Protein AF-A0A3P6SHZ3-F1 (afdb_monomer_lite)

InterPro domains:
  IPR004113 FAD-binding oxidoreductase/transferase, type 4, C-terminal [PF02913] (10-138)
  IPR004113 FAD-binding oxidoreductase/transferase, type 4, C-terminal [PF02913] (250-269)
  IPR016164 FAD-linked oxidase-like, C-terminal [SSF55103] (9-138)
  IPR016164 FAD-linked oxidase-like, C-terminal [SSF55103] (227-271)
  IPR016171 Vanillyl-alcohol oxidase, C-terminal subdomain 2 [G3DSA:1.10.45.10] (234-270)
  IPR051264 FAD-binding Oxidoreductase/Transferase Type 4 [PTHR43716] (2-139)

Foldseek 3Di:
DVLCCVLQPPQWPFKKKWKQLLLVLCCPQVVQDDPDDAPPDLPLPDPDIDIDIDTGGHDPDPVVNVVSVVVSVVVCVVVVVDPDDDDDPDPVSVVSVVCSVVCSVVSLVRLFKWKKKKDQWALVCVVVVVVVVSVLLVCLVDDPDPPDDDDDDPDQSFHFNGFIWMDTNVGRITIGITRTDRDDPPDDDDDDDDDDPSVVVVVVVVCVVLVPDPTQQDIAMWIDHNNDTPRPRPDPLPPPPPRDDPVVVVVVVVVCCVVCVPCPPPHPHRDPPDDD

Sequence (276 aa):
MRLAKYELAETLSAFEYLNHDALRVVQRELKLDLPITLPNDDSLCSKRKAHAVLVEASSINEGYAAKLMNAFTAKAKNTDLCHTGVISANLRQTEKLWELRKNVIDACKQTGPFYKFDLQVPAKQLPELVRLLESICSGERASRNPSIRRLPDSDNMTRLRDLVIFGQLSSVRKAIRFTHCGLKASSMDSRQRIIPTCVVRIESILAKWLAMGRCGKFLGFCRNSEGTETRGIHRLDIDEYGLQSNAARELQLALKKAWDPKGIMNPYKTWPFISN

Organism: Dibothriocephalus latus (NCBI:txid60516)

pLDDT: mean 72.54, std 19.86, range [28.83, 95.69]

Radius of gyration: 21.53 Å; chains: 1; bounding box: 53×56×61 Å

Structure (mmCIF, N/CA/C/O backbone):
data_AF-A0A3P6SHZ3-F1
#
_entry.id   AF-A0A3P6SHZ3-F1
#
loop_
_atom_site.group_PDB
_atom_site.id
_atom_site.type_symbol
_atom_site.label_atom_id
_atom_site.label_alt_id
_atom_site.label_comp_id
_atom_site.label_asym_id
_atom_site.label_entity_id
_atom_site.label_seq_id
_atom_site.pdbx_PDB_ins_code
_atom_site.Cartn_x
_atom_site.Cartn_y
_atom_site.Cartn_z
_atom_site.occupancy
_atom_site.B_iso_or_equiv
_atom_site.auth_seq_id
_atom_site.auth_comp_id
_atom_site.auth_asym_id
_atom_site.auth_atom_id
_atom_site.pdbx_PDB_model_num
ATOM 1 N N . MET A 1 1 ? -11.807 -4.092 2.423 1.00 86.94 1 MET A N 1
ATOM 2 C CA . MET A 1 1 ? -12.299 -2.836 1.805 1.00 86.94 1 MET A CA 1
ATOM 3 C C . MET A 1 1 ? -13.821 -2.702 1.811 1.00 86.94 1 MET A C 1
ATOM 5 O O . MET A 1 1 ? -14.280 -1.709 2.345 1.00 86.94 1 MET A O 1
ATOM 9 N N . ARG A 1 2 ? -14.615 -3.636 1.250 1.00 90.38 2 ARG A N 1
ATOM 10 C CA . ARG A 1 2 ? -16.095 -3.517 1.270 1.00 90.38 2 ARG A CA 1
ATOM 11 C C . ARG A 1 2 ? -16.648 -3.349 2.688 1.00 90.38 2 ARG A C 1
ATOM 13 O O . ARG A 1 2 ? -17.387 -2.409 2.925 1.00 90.38 2 ARG A O 1
ATOM 20 N N . LEU A 1 3 ? -16.186 -4.191 3.616 1.00 93.69 3 LEU A N 1
ATOM 21 C CA . LEU A 1 3 ? -16.539 -4.087 5.031 1.00 93.69 3 LEU A CA 1
ATOM 22 C C . LEU A 1 3 ? -16.162 -2.719 5.623 1.00 93.69 3 LEU A C 1
ATOM 24 O O . LEU A 1 3 ? -16.998 -2.083 6.235 1.00 93.69 3 LEU A O 1
ATOM 28 N N . ALA A 1 4 ? -14.950 -2.215 5.368 1.00 93.19 4 ALA A N 1
ATOM 29 C CA . ALA A 1 4 ? -14.535 -0.895 5.857 1.00 93.19 4 ALA A CA 1
ATOM 30 C C . ALA A 1 4 ? -15.412 0.241 5.310 1.00 93.19 4 ALA A C 1
ATOM 32 O O . ALA A 1 4 ? -15.789 1.124 6.062 1.00 93.19 4 ALA A O 1
ATOM 33 N N . LYS A 1 5 ? -15.786 0.200 4.023 1.00 91.62 5 LYS A N 1
ATOM 34 C CA . LYS A 1 5 ? -16.706 1.192 3.442 1.00 91.62 5 LYS A CA 1
ATOM 35 C C . LYS A 1 5 ? -18.099 1.145 4.069 1.00 91.62 5 LYS A C 1
ATOM 37 O O . LYS A 1 5 ? -18.747 2.174 4.147 1.00 91.62 5 LYS A O 1
ATOM 42 N N . TYR A 1 6 ? -18.555 -0.039 4.467 1.00 93.50 6 TYR A N 1
ATOM 43 C CA . TYR A 1 6 ? -19.863 -0.219 5.086 1.00 93.50 6 TYR A CA 1
ATOM 44 C C . TYR A 1 6 ? -19.862 0.196 6.565 1.00 93.50 6 TYR A C 1
ATOM 46 O O . TYR A 1 6 ? -20.764 0.895 6.999 1.00 93.50 6 TYR A O 1
ATOM 54 N N . GLU A 1 7 ? -18.838 -0.199 7.327 1.00 94.44 7 GLU A N 1
ATOM 55 C CA . GLU A 1 7 ? -18.766 0.044 8.776 1.00 94.44 7 GLU A CA 1
ATOM 56 C C . GLU A 1 7 ? -18.254 1.438 9.142 1.00 94.44 7 GLU A C 1
ATOM 58 O O . GLU A 1 7 ? -18.685 2.002 10.138 1.00 94.44 7 GLU A O 1
ATOM 63 N N . LEU A 1 8 ? -17.302 1.976 8.375 1.00 94.38 8 LEU A N 1
ATOM 64 C CA . LEU A 1 8 ? -16.682 3.273 8.664 1.00 94.38 8 LEU A CA 1
ATOM 65 C C . LEU A 1 8 ? -17.316 4.405 7.847 1.00 94.38 8 LEU A C 1
ATOM 67 O O . LEU A 1 8 ? -17.197 5.561 8.240 1.00 94.38 8 LEU A O 1
ATOM 71 N N . ALA A 1 9 ? -17.986 4.079 6.736 1.00 90.38 9 ALA A N 1
ATOM 72 C CA . ALA A 1 9 ? -18.730 5.015 5.894 1.00 90.38 9 ALA A CA 1
ATOM 73 C C . ALA A 1 9 ? -17.966 6.331 5.630 1.00 90.38 9 ALA A C 1
ATOM 75 O O . ALA A 1 9 ? -16.849 6.294 5.107 1.00 90.38 9 ALA A O 1
ATOM 76 N N . GLU A 1 10 ? -18.550 7.476 5.980 1.00 90.00 10 GLU A N 1
ATOM 77 C CA . GLU A 1 10 ? -17.983 8.815 5.802 1.00 90.00 10 GLU A CA 1
ATOM 78 C C . GLU A 1 10 ? -16.713 9.067 6.619 1.00 90.00 10 GLU A C 1
ATOM 80 O O . GLU A 1 10 ? -15.921 9.935 6.263 1.00 90.00 10 GLU A O 1
ATOM 85 N N . THR A 1 11 ? -16.492 8.300 7.689 1.00 93.19 11 THR A N 1
ATOM 86 C CA . THR A 1 11 ? -15.309 8.469 8.539 1.00 93.19 11 THR A CA 1
ATOM 87 C C . THR A 1 11 ? -14.058 7.849 7.924 1.00 93.19 11 THR A C 1
ATOM 89 O O . THR A 1 11 ? -12.959 8.196 8.336 1.00 93.19 11 THR A O 1
ATOM 92 N N . LEU A 1 12 ? -14.178 6.957 6.931 1.00 94.12 12 LEU A N 1
ATOM 93 C CA . LEU A 1 12 ? -13.027 6.303 6.302 1.00 94.12 12 LEU A CA 1
ATOM 94 C C . LEU A 1 12 ? -12.146 7.317 5.551 1.00 94.12 12 LEU A C 1
ATOM 96 O O . LEU A 1 12 ? -12.466 7.715 4.431 1.00 94.12 12 LEU A O 1
ATOM 100 N N . SER A 1 13 ? -10.991 7.658 6.121 1.00 92.12 13 SER A N 1
ATOM 101 C CA . SER A 1 13 ? -10.041 8.614 5.537 1.00 92.12 13 SER A CA 1
ATOM 102 C C . SER A 1 13 ? -8.933 7.926 4.735 1.00 92.12 13 SER A C 1
ATOM 104 O O . SER A 1 13 ? -8.519 8.425 3.685 1.00 92.12 13 SER A O 1
ATOM 106 N N . ALA A 1 14 ? -8.481 6.740 5.163 1.00 91.88 14 ALA A N 1
ATOM 107 C CA . ALA A 1 14 ? -7.412 6.007 4.487 1.00 91.88 14 ALA A CA 1
ATOM 108 C C . ALA A 1 14 ? -7.605 4.484 4.494 1.00 91.88 14 ALA A C 1
ATOM 110 O O . ALA A 1 14 ? -8.115 3.893 5.445 1.00 91.88 14 ALA A O 1
ATOM 111 N N . PHE A 1 15 ? -7.154 3.834 3.416 1.00 92.69 15 PHE A N 1
ATOM 112 C CA . PHE A 1 15 ? -7.086 2.376 3.306 1.00 92.69 15 PHE A CA 1
ATOM 113 C C . PHE A 1 15 ? -5.850 1.994 2.484 1.00 92.69 15 PHE A C 1
ATOM 115 O O . PHE A 1 15 ? -5.906 1.905 1.254 1.00 92.69 15 PHE A O 1
ATOM 122 N N . GLU A 1 16 ? -4.726 1.792 3.159 1.00 92.56 16 GLU A N 1
ATOM 123 C CA . GLU A 1 16 ? -3.441 1.442 2.554 1.00 92.56 16 GLU A CA 1
ATOM 124 C C . GLU A 1 16 ? -3.201 -0.064 2.616 1.00 92.56 16 GLU A C 1
ATOM 126 O O . GLU A 1 16 ? -3.629 -0.738 3.547 1.00 92.56 16 GLU A O 1
ATOM 131 N N . TYR A 1 17 ? -2.492 -0.593 1.628 1.00 92.31 17 TYR A N 1
ATOM 132 C CA . TYR A 1 17 ? -2.057 -1.983 1.560 1.00 92.31 17 TYR A CA 1
ATOM 133 C C . TYR A 1 17 ? -0.537 -2.067 1.619 1.00 92.31 17 TYR A C 1
ATOM 135 O O . TYR A 1 17 ? 0.141 -1.247 0.999 1.00 92.31 17 TYR A O 1
ATOM 143 N N . LEU A 1 18 ? -0.021 -3.082 2.313 1.00 92.19 18 LEU A N 1
ATOM 144 C CA . LEU A 1 18 ? 1.389 -3.462 2.332 1.00 92.19 18 LEU A CA 1
ATOM 145 C C . LEU A 1 18 ? 1.494 -4.988 2.241 1.00 92.19 18 LEU A C 1
ATOM 147 O O . LEU A 1 18 ? 0.845 -5.707 3.003 1.00 92.19 18 LEU A O 1
ATOM 151 N N . ASN A 1 19 ? 2.311 -5.499 1.323 1.00 91.00 19 ASN A N 1
ATOM 152 C CA . ASN A 1 19 ? 2.634 -6.924 1.292 1.00 91.00 19 ASN A CA 1
ATOM 153 C C . ASN A 1 19 ? 3.766 -7.276 2.275 1.00 91.00 19 ASN A C 1
ATOM 155 O O . ASN A 1 19 ? 4.381 -6.403 2.889 1.00 91.00 19 ASN A O 1
ATOM 159 N N . HIS A 1 20 ? 4.057 -8.571 2.394 1.00 90.56 20 HIS A N 1
ATOM 160 C CA . HIS A 1 20 ? 5.052 -9.102 3.326 1.00 90.56 20 HIS A CA 1
ATOM 161 C C . HIS A 1 20 ? 6.420 -8.425 3.183 1.00 90.56 20 HIS A C 1
ATOM 163 O O . HIS A 1 20 ? 6.986 -7.954 4.166 1.00 90.56 20 HIS A O 1
ATOM 169 N N . ASP A 1 21 ? 6.922 -8.316 1.953 1.00 88.19 21 ASP A N 1
ATOM 170 C CA . ASP A 1 21 ? 8.236 -7.734 1.676 1.00 88.19 21 ASP A CA 1
ATOM 171 C C . ASP A 1 21 ? 8.285 -6.231 2.002 1.00 88.19 21 ASP A C 1
ATOM 173 O O . ASP A 1 21 ? 9.333 -5.740 2.416 1.00 88.19 21 ASP A O 1
ATOM 177 N N . ALA A 1 22 ? 7.166 -5.502 1.879 1.00 90.50 22 ALA A N 1
ATOM 178 C CA . ALA A 1 22 ? 7.071 -4.099 2.291 1.00 90.50 22 ALA A CA 1
ATOM 179 C C . ALA A 1 22 ? 7.197 -3.926 3.814 1.00 90.50 22 ALA A C 1
ATOM 181 O O . ALA A 1 22 ? 7.872 -3.010 4.277 1.00 90.50 22 ALA A O 1
ATOM 182 N N . LEU A 1 23 ? 6.582 -4.813 4.599 1.00 92.25 23 LEU A N 1
ATOM 183 C CA . LEU A 1 23 ? 6.722 -4.806 6.059 1.00 92.25 23 LEU A CA 1
ATOM 184 C C . LEU A 1 23 ? 8.141 -5.212 6.471 1.00 92.25 23 LEU A C 1
ATOM 186 O O . LEU A 1 23 ? 8.763 -4.560 7.308 1.00 92.25 23 LEU A O 1
ATOM 190 N N . ARG A 1 24 ? 8.674 -6.256 5.829 1.00 90.50 24 ARG A N 1
ATOM 191 C CA . ARG A 1 24 ? 10.007 -6.791 6.112 1.00 90.50 24 ARG A CA 1
ATOM 192 C C . ARG A 1 24 ? 11.112 -5.790 5.796 1.00 90.50 24 ARG A C 1
ATOM 194 O O . ARG A 1 24 ? 12.035 -5.660 6.589 1.00 90.50 24 ARG A O 1
ATOM 201 N N . VAL A 1 25 ? 11.043 -5.079 4.665 1.00 88.69 25 VAL A N 1
ATOM 202 C CA . VAL A 1 25 ? 12.083 -4.098 4.306 1.00 88.69 25 VAL A CA 1
ATOM 203 C C . VAL A 1 25 ? 12.126 -2.946 5.307 1.00 88.69 25 VAL A C 1
ATOM 205 O O . VAL A 1 25 ? 13.204 -2.526 5.709 1.00 88.69 25 VAL A O 1
ATOM 208 N N . VAL A 1 26 ? 10.965 -2.486 5.775 1.00 92.94 26 VAL A N 1
ATOM 209 C CA . VAL A 1 26 ? 10.877 -1.429 6.788 1.00 92.94 26 VAL A CA 1
ATOM 210 C C . VAL A 1 26 ? 11.445 -1.900 8.125 1.00 92.94 26 VAL A C 1
ATOM 212 O O . VAL A 1 26 ? 12.280 -1.212 8.706 1.00 92.94 26 VAL A O 1
ATOM 215 N N . GLN A 1 27 ? 11.057 -3.091 8.582 1.00 93.00 27 GLN A N 1
ATOM 216 C CA . GLN A 1 27 ? 11.586 -3.666 9.819 1.00 93.00 27 GLN A CA 1
ATOM 217 C C . GLN A 1 27 ? 13.105 -3.879 9.747 1.00 93.00 27 GLN A C 1
ATOM 219 O O . GLN A 1 27 ? 13.824 -3.559 10.688 1.00 93.00 27 GLN A O 1
ATOM 224 N N . ARG A 1 28 ? 13.602 -4.400 8.620 1.00 90.81 28 ARG A N 1
ATOM 225 C CA . ARG A 1 28 ? 15.009 -4.768 8.430 1.00 90.81 28 ARG A CA 1
ATOM 226 C C . ARG A 1 28 ? 15.928 -3.557 8.301 1.00 90.81 28 ARG A C 1
ATOM 228 O O . ARG A 1 28 ? 16.943 -3.504 8.984 1.00 90.81 28 ARG A O 1
ATOM 235 N N . GLU A 1 29 ? 15.595 -2.615 7.420 1.00 89.88 29 GLU A N 1
ATOM 236 C CA . GLU A 1 29 ? 16.489 -1.493 7.101 1.00 89.88 29 GLU A CA 1
ATOM 237 C C . GLU A 1 29 ? 16.333 -0.339 8.098 1.00 89.88 29 GLU A C 1
ATOM 239 O O . GLU A 1 29 ? 17.316 0.277 8.498 1.00 89.88 29 GLU A O 1
ATOM 244 N N . LEU A 1 30 ? 15.106 -0.071 8.559 1.00 92.56 30 LEU A N 1
ATOM 245 C CA . LEU A 1 30 ? 14.819 1.072 9.436 1.00 92.56 30 LEU A CA 1
ATOM 246 C C . LEU A 1 30 ? 14.669 0.698 10.909 1.00 92.56 30 LEU A C 1
ATOM 248 O O . LEU A 1 30 ? 14.490 1.588 11.736 1.00 92.56 30 LEU A O 1
ATOM 252 N N . LYS A 1 31 ? 14.741 -0.597 11.245 1.00 92.69 31 LYS A N 1
ATOM 253 C CA . LYS A 1 31 ? 14.600 -1.110 12.618 1.00 92.69 31 LYS A CA 1
ATOM 254 C C . LYS A 1 31 ? 13.298 -0.660 13.293 1.00 92.69 31 LYS A C 1
ATOM 256 O O . LYS A 1 31 ? 13.274 -0.439 14.500 1.00 92.69 31 LYS A O 1
ATOM 261 N N . LEU A 1 32 ? 12.225 -0.498 12.514 1.00 92.56 32 LEU A N 1
ATOM 262 C CA . LEU A 1 32 ? 10.910 -0.162 13.055 1.00 92.56 32 LEU A CA 1
ATOM 263 C C . LEU A 1 32 ? 10.216 -1.418 13.583 1.00 92.56 32 LEU A C 1
ATOM 265 O O . LEU A 1 32 ? 10.157 -2.443 12.898 1.00 92.56 32 LEU A O 1
ATOM 269 N N . ASP A 1 33 ? 9.646 -1.308 14.780 1.00 91.38 33 ASP A N 1
ATOM 270 C CA . ASP A 1 33 ? 8.871 -2.380 15.392 1.00 91.38 33 ASP A CA 1
ATOM 271 C C . ASP A 1 33 ? 7.557 -2.594 14.642 1.00 91.38 33 ASP A C 1
ATOM 273 O O . ASP A 1 33 ? 6.776 -1.665 14.414 1.00 91.38 33 ASP A O 1
ATOM 277 N N . LEU A 1 34 ? 7.284 -3.848 14.287 1.00 91.06 34 LEU A N 1
ATOM 278 C CA . LEU A 1 34 ? 6.002 -4.224 13.715 1.00 91.06 34 LEU A CA 1
ATOM 279 C C . LEU A 1 34 ? 5.016 -4.575 14.837 1.00 91.06 34 LEU A C 1
ATOM 281 O O . LEU A 1 34 ? 5.364 -5.327 15.745 1.00 91.06 34 LEU A O 1
ATOM 285 N N . PRO A 1 35 ? 3.751 -4.125 14.750 1.00 87.88 35 PRO A N 1
ATOM 286 C CA . PRO A 1 35 ? 2.703 -4.493 15.707 1.00 87.88 35 PRO A CA 1
ATOM 287 C C . PRO A 1 35 ? 2.267 -5.964 15.578 1.00 87.88 35 PRO A C 1
ATOM 289 O O . PRO A 1 35 ? 1.388 -6.417 16.307 1.00 87.88 35 PRO A O 1
ATOM 292 N N . ILE A 1 36 ? 2.830 -6.691 14.609 1.00 84.75 36 ILE A N 1
ATOM 293 C CA . ILE A 1 36 ? 2.521 -8.079 14.283 1.00 84.75 36 ILE A CA 1
ATOM 294 C C . ILE A 1 36 ? 3.821 -8.844 14.035 1.00 84.75 36 ILE A C 1
ATOM 296 O O . ILE A 1 36 ? 4.764 -8.315 13.444 1.00 84.75 36 ILE A O 1
ATOM 300 N N . THR A 1 37 ? 3.857 -10.109 14.441 1.00 84.38 37 THR A N 1
ATOM 301 C CA . THR A 1 37 ? 4.970 -11.008 14.125 1.00 84.38 37 THR A CA 1
ATOM 302 C C . THR A 1 37 ? 4.853 -11.466 12.676 1.00 84.38 37 THR A C 1
ATOM 304 O O . THR A 1 37 ? 3.829 -12.021 12.270 1.00 84.38 37 THR A O 1
ATOM 307 N N . LEU A 1 38 ? 5.897 -11.234 11.881 1.00 83.56 38 LEU A N 1
ATOM 308 C CA . LEU A 1 38 ? 5.977 -11.797 10.538 1.00 83.56 38 LEU A CA 1
ATOM 309 C C . LEU A 1 38 ? 6.308 -13.297 10.621 1.00 83.56 38 LEU A C 1
ATOM 311 O O . LEU A 1 38 ? 7.033 -13.709 11.523 1.00 83.56 38 LEU A O 1
ATOM 315 N N . PRO A 1 39 ? 5.804 -14.130 9.696 1.00 78.12 39 PRO A N 1
ATOM 316 C CA . PRO A 1 39 ? 6.236 -15.521 9.595 1.00 78.12 39 PRO A CA 1
ATOM 317 C C . PRO A 1 39 ? 7.766 -15.605 9.443 1.00 78.12 39 PRO A C 1
ATOM 319 O O . PRO A 1 39 ? 8.316 -14.952 8.561 1.00 78.12 39 PRO A O 1
ATOM 322 N N . ASN A 1 40 ? 8.431 -16.418 10.275 1.00 59.09 40 ASN A N 1
ATOM 323 C CA . ASN A 1 40 ? 9.900 -16.566 10.356 1.00 59.09 40 ASN A CA 1
ATOM 324 C C . ASN A 1 40 ? 10.550 -17.280 9.150 1.00 59.09 40 ASN A C 1
ATOM 326 O O . ASN A 1 40 ? 11.630 -17.853 9.271 1.00 59.09 40 ASN A O 1
ATOM 330 N N . ASP A 1 41 ? 9.894 -17.309 7.996 1.00 59.50 41 ASP A N 1
ATOM 331 C CA . ASP A 1 41 ? 10.418 -18.001 6.825 1.00 59.50 41 ASP A CA 1
ATOM 332 C C . ASP A 1 41 ? 11.052 -16.992 5.864 1.00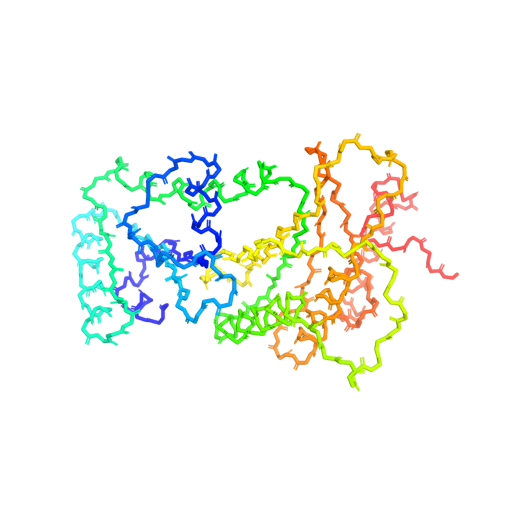 59.50 41 ASP A C 1
ATOM 334 O O . ASP A 1 41 ? 10.388 -16.369 5.034 1.00 59.50 41 ASP A O 1
ATOM 338 N N . ASP A 1 42 ? 12.369 -16.844 6.000 1.00 53.81 42 ASP A N 1
ATOM 339 C CA . ASP A 1 42 ? 13.205 -16.023 5.122 1.00 53.81 42 ASP A CA 1
ATOM 340 C C . ASP A 1 42 ? 13.323 -16.599 3.702 1.00 53.81 42 ASP A C 1
ATOM 342 O O . ASP A 1 42 ? 13.862 -15.946 2.798 1.00 53.81 42 ASP A O 1
ATOM 346 N N . SER A 1 43 ? 12.806 -17.811 3.454 1.00 53.19 43 SER A N 1
ATOM 347 C CA . SER A 1 43 ? 12.755 -18.339 2.102 1.00 53.19 43 SER A CA 1
ATOM 348 C C . SER A 1 43 ? 11.694 -17.587 1.295 1.00 53.19 43 SER A C 1
ATOM 350 O O . SER A 1 43 ? 10.505 -17.549 1.596 1.00 53.19 43 SER A O 1
ATOM 352 N N . LEU A 1 44 ? 12.112 -17.010 0.173 1.00 49.78 44 LEU A N 1
ATOM 353 C CA . LEU A 1 44 ? 11.213 -16.353 -0.788 1.00 49.78 44 LEU A CA 1
ATOM 354 C C . LEU A 1 44 ? 10.246 -17.320 -1.495 1.00 49.78 44 LEU A C 1
ATOM 356 O O . LEU A 1 44 ? 9.396 -16.895 -2.280 1.00 49.78 44 LEU A O 1
ATOM 360 N N . CYS A 1 45 ? 10.380 -18.613 -1.198 1.00 48.78 45 CYS A N 1
ATOM 361 C CA . CYS A 1 45 ? 9.473 -19.688 -1.569 1.00 48.78 45 CYS A CA 1
ATOM 362 C C . CYS A 1 45 ? 8.455 -20.015 -0.463 1.00 48.78 45 CYS A C 1
ATOM 364 O O . CYS A 1 45 ? 7.637 -20.918 -0.658 1.00 48.78 45 CYS A O 1
ATOM 366 N N . SER A 1 46 ? 8.477 -19.305 0.672 1.00 54.28 46 SER A N 1
ATOM 367 C CA . SER A 1 46 ? 7.522 -19.526 1.747 1.00 54.28 46 SER A CA 1
ATOM 368 C C . SER A 1 46 ? 6.095 -19.325 1.257 1.00 54.28 46 SER A C 1
ATOM 370 O O . SER A 1 46 ? 5.744 -18.298 0.669 1.00 54.28 46 SER A O 1
ATOM 372 N N . LYS A 1 47 ? 5.244 -20.312 1.542 1.00 57.66 47 LYS A N 1
ATOM 373 C CA . LYS A 1 47 ? 3.813 -20.265 1.221 1.00 57.66 47 LYS A CA 1
ATOM 374 C C . LYS A 1 47 ? 3.031 -19.327 2.149 1.00 57.66 47 LYS A C 1
ATOM 376 O O . LYS A 1 47 ? 1.867 -19.054 1.870 1.00 57.66 47 LYS A O 1
ATOM 381 N N . ARG A 1 48 ? 3.629 -18.840 3.246 1.00 66.00 48 ARG A N 1
ATOM 382 C CA . ARG A 1 48 ? 2.956 -17.983 4.234 1.00 66.00 48 ARG A CA 1
ATOM 383 C C . ARG A 1 48 ? 3.484 -16.554 4.161 1.00 66.00 48 ARG A C 1
ATOM 385 O O . ARG A 1 48 ? 4.397 -16.182 4.888 1.00 66.00 48 ARG A O 1
ATOM 392 N N . LYS A 1 49 ? 2.870 -15.739 3.303 1.00 81.31 49 LYS A N 1
ATOM 393 C CA . LYS A 1 49 ? 3.143 -14.299 3.224 1.00 81.31 49 LYS A CA 1
ATOM 394 C C . LYS A 1 49 ? 2.117 -13.514 4.028 1.00 81.31 49 LYS A C 1
ATOM 396 O O . LYS A 1 49 ? 0.914 -13.733 3.912 1.00 81.31 49 LYS A O 1
ATOM 401 N N . ALA A 1 50 ? 2.609 -12.588 4.844 1.00 88.12 50 ALA A N 1
ATOM 402 C CA . ALA A 1 50 ? 1.759 -11.643 5.554 1.00 88.12 50 ALA A CA 1
ATOM 403 C C . ALA A 1 50 ? 1.294 -10.538 4.597 1.00 88.12 50 ALA A C 1
ATOM 405 O O . ALA A 1 50 ? 2.093 -9.972 3.856 1.00 88.12 50 ALA A O 1
ATOM 406 N N . HIS A 1 51 ? 0.014 -10.196 4.638 1.00 90.44 51 HIS A N 1
ATOM 407 C CA . HIS A 1 51 ? -0.532 -9.047 3.927 1.00 90.44 51 HIS A CA 1
ATOM 408 C C . HIS A 1 51 ? -1.221 -8.158 4.953 1.00 90.44 51 HIS A C 1
ATOM 410 O O . HIS A 1 51 ? -2.070 -8.635 5.704 1.00 90.44 51 HIS A O 1
ATOM 416 N N . ALA A 1 52 ? -0.848 -6.883 4.998 1.00 93.00 52 ALA A N 1
ATOM 417 C CA . ALA A 1 52 ? -1.392 -5.926 5.946 1.00 93.00 52 ALA A CA 1
ATOM 418 C C . ALA A 1 52 ? -2.189 -4.839 5.232 1.00 93.00 52 ALA A C 1
ATOM 420 O O . ALA A 1 52 ? -1.916 -4.465 4.086 1.00 93.00 52 ALA A O 1
ATOM 421 N N . VAL A 1 53 ? -3.173 -4.313 5.954 1.00 93.81 53 VAL A N 1
ATOM 422 C CA . VAL A 1 53 ? -3.879 -3.094 5.585 1.00 93.81 53 VAL A CA 1
ATOM 423 C C . VAL A 1 53 ? -3.788 -2.103 6.735 1.00 93.81 53 VAL A C 1
ATOM 425 O O . VAL A 1 53 ? -3.926 -2.494 7.892 1.00 93.81 53 VAL A O 1
ATOM 428 N N . LEU A 1 54 ? -3.556 -0.834 6.413 1.00 95.00 54 LEU A N 1
ATOM 429 C CA . LEU A 1 54 ? -3.630 0.263 7.369 1.00 95.00 54 LEU A CA 1
ATOM 430 C C . LEU A 1 54 ? -4.907 1.046 7.076 1.00 95.00 54 LEU A C 1
ATOM 432 O O . LEU A 1 54 ? -5.113 1.501 5.948 1.00 95.00 54 LEU A O 1
ATOM 436 N N . VAL A 1 55 ? -5.787 1.136 8.068 1.00 95.25 55 VAL A N 1
ATOM 437 C CA . VAL A 1 55 ? -7.107 1.755 7.936 1.00 95.25 55 VAL A CA 1
ATOM 438 C C . VAL A 1 55 ? -7.187 2.912 8.913 1.00 95.25 55 VAL A C 1
ATOM 440 O O . VAL A 1 55 ? -6.900 2.735 10.094 1.00 95.25 55 VAL A O 1
ATOM 443 N N . GLU A 1 56 ? -7.587 4.076 8.422 1.00 95.06 56 GLU A N 1
ATOM 444 C CA . GLU A 1 56 ? -7.782 5.265 9.245 1.00 95.06 56 GLU A CA 1
ATOM 445 C C . GLU A 1 56 ? -9.235 5.721 9.154 1.00 95.06 56 GLU A C 1
ATOM 447 O O . GLU A 1 56 ? -9.843 5.691 8.078 1.00 95.06 56 GLU A O 1
ATOM 452 N N . ALA A 1 57 ? -9.778 6.110 10.306 1.00 93.81 57 ALA A N 1
ATOM 453 C CA . ALA A 1 57 ? -11.073 6.749 10.416 1.00 93.81 57 ALA A CA 1
ATOM 454 C C . ALA A 1 57 ? -10.908 8.115 11.091 1.00 93.81 57 ALA A C 1
ATOM 456 O O . ALA A 1 57 ? -10.283 8.214 12.147 1.00 93.81 57 ALA A O 1
ATOM 457 N N . SER A 1 58 ? -11.484 9.153 10.495 1.00 91.94 58 SER A N 1
ATOM 458 C CA . SER A 1 58 ? -11.473 10.524 10.998 1.00 91.94 58 SER A CA 1
ATOM 459 C C . SER A 1 58 ? -12.903 11.005 11.226 1.00 91.94 58 SER A C 1
ATOM 461 O O . SER A 1 58 ? -13.788 10.795 10.402 1.00 91.94 58 SER A O 1
ATOM 463 N N . SER A 1 59 ? -13.137 11.649 12.365 1.00 91.62 59 SER A N 1
ATOM 464 C CA . SER A 1 59 ? -14.439 12.175 12.776 1.00 91.62 59 SER A CA 1
ATOM 465 C C . SER A 1 59 ? -14.217 13.385 13.674 1.00 91.62 59 SER A C 1
ATOM 467 O O . SER A 1 59 ? -13.220 13.443 14.389 1.00 91.62 59 SER A O 1
ATOM 469 N N . ILE A 1 60 ? -15.171 14.317 13.684 1.00 91.06 60 ILE A N 1
ATOM 470 C CA . ILE A 1 60 ? -15.197 15.437 14.641 1.00 91.06 60 ILE A CA 1
ATOM 471 C C . ILE A 1 60 ? -15.301 14.907 16.082 1.00 91.06 60 ILE A C 1
ATOM 473 O O . ILE A 1 60 ? -14.748 15.485 17.010 1.00 91.06 60 ILE A O 1
ATOM 477 N N . ASN A 1 61 ? -15.996 13.781 16.269 1.00 89.56 61 ASN A N 1
ATOM 478 C CA . ASN A 1 61 ? -16.076 13.069 17.539 1.00 89.56 61 ASN A CA 1
ATOM 479 C C . ASN A 1 61 ? -15.154 11.841 17.501 1.00 89.56 61 ASN A C 1
ATOM 481 O O . ASN A 1 61 ? -15.488 10.832 16.869 1.00 89.56 61 ASN A O 1
ATOM 485 N N . GLU A 1 62 ? -14.017 11.913 18.196 1.00 82.94 62 GLU A N 1
ATOM 486 C CA . GLU A 1 62 ? -13.039 10.818 18.286 1.00 82.94 62 GLU A CA 1
ATOM 487 C C . GLU A 1 62 ? -13.648 9.534 18.869 1.00 82.94 62 GLU A C 1
ATOM 489 O O . GLU A 1 62 ? 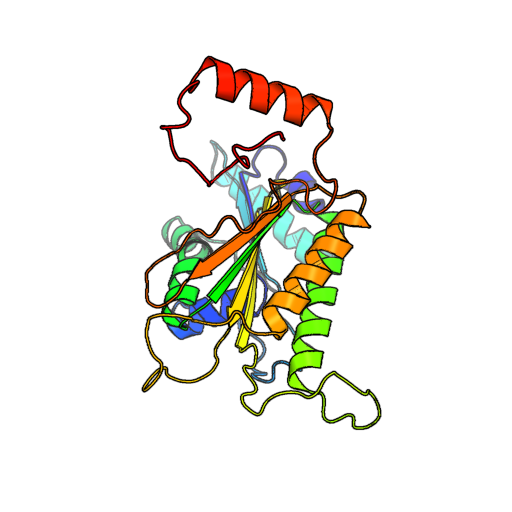-13.402 8.436 18.368 1.00 82.94 62 GLU A O 1
ATOM 494 N N . GLY A 1 63 ? -14.518 9.663 19.877 1.00 89.00 63 GLY A N 1
ATOM 495 C CA . GLY A 1 63 ? -15.213 8.530 20.489 1.00 89.00 63 GLY A CA 1
ATOM 496 C C . GLY A 1 63 ? -16.135 7.798 19.510 1.00 89.00 63 GLY A C 1
ATOM 497 O O . GLY A 1 63 ? -16.297 6.581 19.608 1.00 89.00 63 GLY A O 1
ATOM 498 N N . TYR A 1 64 ? -16.707 8.508 18.535 1.00 91.06 64 TYR A N 1
ATOM 499 C CA . TYR A 1 64 ? -17.497 7.900 17.463 1.00 91.06 64 TYR A CA 1
ATOM 500 C C . TYR A 1 64 ? -16.618 7.101 16.490 1.00 91.06 64 TYR A C 1
ATOM 502 O O . TYR A 1 64 ? -16.899 5.926 16.250 1.00 91.06 64 TYR A O 1
ATOM 510 N N . ALA A 1 65 ? -15.507 7.677 16.012 1.00 90.69 65 ALA A N 1
ATOM 511 C CA . ALA A 1 65 ? -14.567 6.964 15.139 1.00 90.69 65 ALA A CA 1
ATOM 512 C C . ALA A 1 65 ? -13.976 5.720 15.823 1.00 90.69 65 ALA A C 1
ATOM 514 O O . ALA A 1 65 ? -13.901 4.654 15.210 1.00 90.69 65 ALA A O 1
ATOM 515 N N . ALA A 1 66 ? -13.631 5.815 17.112 1.00 91.38 66 ALA A N 1
ATOM 516 C CA . ALA A 1 66 ? -13.140 4.682 17.891 1.00 91.38 66 ALA A CA 1
ATOM 517 C C . ALA A 1 66 ? -14.183 3.553 17.995 1.00 91.38 66 ALA A C 1
ATOM 519 O O . ALA A 1 66 ? -13.849 2.381 17.811 1.00 91.38 66 ALA A O 1
ATOM 520 N N . LYS A 1 67 ? -15.461 3.886 18.235 1.00 94.00 67 LYS A N 1
ATOM 521 C CA . LYS A 1 67 ? -16.560 2.902 18.251 1.00 94.00 67 LYS A CA 1
ATOM 522 C C . LYS A 1 67 ? -16.708 2.191 16.903 1.00 94.00 67 LYS A C 1
ATOM 524 O O . LYS A 1 67 ? -16.787 0.962 16.885 1.00 94.00 67 LYS A O 1
ATOM 529 N N . LEU A 1 68 ? -16.692 2.931 15.792 1.00 94.81 68 LEU A N 1
ATOM 530 C CA . LEU A 1 68 ? -16.784 2.347 14.449 1.00 94.81 68 LEU A CA 1
ATOM 531 C C . LEU A 1 68 ? -15.567 1.473 14.114 1.00 94.81 68 LEU A C 1
ATOM 533 O O . LEU A 1 68 ? -15.731 0.369 13.600 1.00 94.81 68 LEU A O 1
ATOM 537 N N . MET A 1 69 ? -14.353 1.909 14.464 1.00 95.06 69 MET A N 1
ATOM 538 C CA . MET A 1 69 ? -13.130 1.128 14.249 1.00 95.06 69 MET A CA 1
ATOM 539 C C . MET A 1 69 ? -13.136 -0.187 15.042 1.00 95.06 69 MET A C 1
ATOM 541 O O . MET A 1 69 ? -12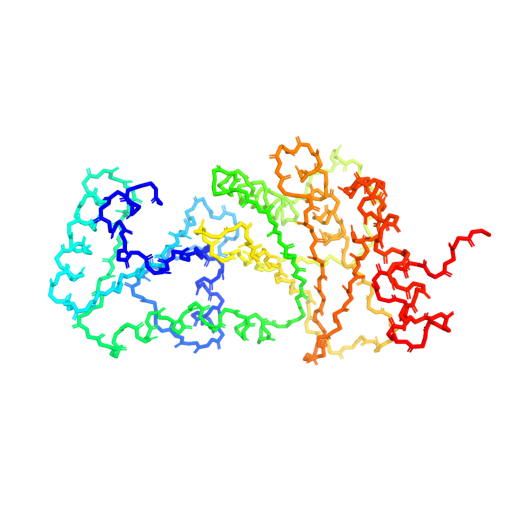.747 -1.236 14.516 1.00 95.06 69 MET A O 1
ATOM 545 N N . ASN A 1 70 ? -13.633 -0.158 16.282 1.00 93.81 70 ASN A N 1
ATOM 546 C CA . ASN A 1 70 ? -13.821 -1.356 17.099 1.00 93.81 70 ASN A CA 1
ATOM 547 C C . ASN A 1 70 ? -14.846 -2.313 16.471 1.00 93.81 70 ASN A C 1
ATOM 549 O O . ASN A 1 70 ? -14.561 -3.504 16.333 1.00 93.81 70 ASN A O 1
ATOM 553 N N . ALA A 1 71 ? -16.002 -1.804 16.029 1.00 93.75 71 ALA A N 1
ATOM 554 C CA . ALA A 1 71 ? -17.030 -2.606 15.362 1.00 93.75 71 ALA A CA 1
ATOM 555 C C . ALA A 1 71 ? -16.524 -3.224 14.046 1.00 93.75 71 ALA A C 1
ATOM 557 O O . ALA A 1 71 ? -16.694 -4.424 13.811 1.00 93.75 71 ALA A O 1
ATOM 558 N N . PHE A 1 72 ? -15.832 -2.430 13.224 1.00 95.31 72 PHE A N 1
ATOM 559 C CA . PHE A 1 72 ? -15.181 -2.875 11.994 1.00 95.31 72 PHE A CA 1
ATOM 560 C C . PHE A 1 72 ? -14.178 -4.002 12.262 1.00 95.31 72 PHE A C 1
ATOM 562 O O . PHE A 1 72 ? -14.225 -5.041 11.602 1.00 95.31 72 PHE A O 1
ATOM 569 N N . THR A 1 73 ? -13.297 -3.824 13.249 1.00 94.00 73 THR A N 1
ATOM 570 C CA . THR A 1 73 ? -12.257 -4.807 13.579 1.00 94.00 73 THR A CA 1
ATOM 571 C C . THR A 1 73 ? -12.857 -6.096 14.135 1.00 94.00 73 THR A C 1
ATOM 573 O O . THR A 1 73 ? -12.428 -7.183 13.747 1.00 94.00 73 THR A O 1
ATOM 576 N N . ALA A 1 74 ? -13.877 -5.999 14.994 1.00 93.31 74 ALA A N 1
ATOM 577 C CA . ALA A 1 74 ? -14.597 -7.158 15.513 1.00 93.31 74 ALA A CA 1
ATOM 578 C C . ALA A 1 74 ? -15.256 -7.957 14.378 1.00 93.31 74 ALA A C 1
ATOM 580 O O . ALA A 1 74 ? -15.059 -9.166 14.275 1.00 93.31 74 ALA A O 1
ATOM 581 N N . LYS A 1 75 ? -15.959 -7.284 13.458 1.00 95.44 75 LYS A N 1
ATOM 582 C CA . LYS A 1 75 ? -16.561 -7.935 12.284 1.00 95.44 75 LYS A CA 1
ATOM 583 C C . LYS A 1 75 ? -15.517 -8.534 11.344 1.00 95.44 75 LYS A C 1
ATOM 585 O O . LYS A 1 75 ? -15.727 -9.634 10.840 1.00 95.44 75 LYS A O 1
ATOM 590 N N . ALA A 1 76 ? -14.392 -7.855 11.119 1.00 95.25 76 ALA A N 1
ATOM 591 C CA . ALA A 1 76 ? -13.308 -8.368 10.283 1.00 95.25 76 ALA A CA 1
ATOM 592 C C . ALA A 1 76 ? -12.705 -9.663 10.851 1.00 95.25 76 ALA A C 1
ATOM 594 O O . ALA A 1 76 ? -12.431 -10.584 10.086 1.00 95.25 76 ALA A O 1
ATOM 595 N N . LYS A 1 77 ? -12.549 -9.753 12.179 1.00 93.19 77 LYS A N 1
ATOM 596 C CA . LYS A 1 77 ? -12.125 -10.984 12.865 1.00 93.19 77 LYS A CA 1
ATOM 597 C C . LYS A 1 77 ? -13.194 -12.078 12.784 1.00 93.19 77 LYS A C 1
ATOM 599 O O . LYS A 1 77 ? -12.887 -13.193 12.386 1.00 93.19 77 LYS A O 1
ATOM 604 N N . ASN A 1 78 ? -14.456 -11.750 13.068 1.00 94.62 78 ASN A N 1
ATOM 605 C CA . ASN A 1 78 ? -15.563 -12.719 13.056 1.00 94.62 78 ASN A CA 1
ATOM 606 C C . ASN A 1 78 ? -15.850 -13.310 11.664 1.00 94.62 78 ASN A C 1
ATOM 608 O O . ASN A 1 78 ? -16.439 -14.380 11.562 1.00 94.62 78 ASN A O 1
ATOM 612 N N . THR A 1 79 ? -15.460 -12.609 10.597 1.00 94.94 79 THR A N 1
ATOM 613 C CA . THR A 1 79 ? -15.619 -13.049 9.199 1.00 94.94 79 THR A CA 1
ATOM 614 C C . THR A 1 79 ? -14.342 -13.642 8.601 1.00 94.94 79 THR A C 1
ATOM 616 O O . THR A 1 79 ? -14.280 -13.831 7.388 1.00 94.94 79 THR A O 1
ATOM 619 N N . ASP A 1 80 ? -13.326 -13.912 9.429 1.00 92.38 80 ASP A N 1
ATOM 620 C CA . ASP A 1 80 ? -12.035 -14.489 9.024 1.00 92.38 80 ASP A CA 1
ATOM 621 C C . ASP A 1 80 ? -11.308 -13.683 7.924 1.00 92.38 80 ASP A C 1
ATOM 623 O O . ASP A 1 80 ? -10.527 -14.195 7.124 1.00 92.38 80 ASP A O 1
ATOM 627 N N . LEU A 1 81 ? -11.553 -12.367 7.864 1.00 91.56 81 LEU A N 1
ATOM 628 C CA . LEU A 1 81 ? -10.861 -11.463 6.937 1.00 91.56 81 LEU A CA 1
ATOM 629 C C . LEU A 1 81 ? -9.495 -11.016 7.467 1.00 91.56 81 LEU A C 1
ATOM 631 O O . LEU A 1 81 ? -8.718 -10.405 6.730 1.00 91.56 81 LEU A O 1
ATOM 635 N N . CYS A 1 82 ? -9.229 -11.244 8.753 1.00 89.81 82 CYS A N 1
ATOM 636 C CA . CYS A 1 82 ? -8.042 -10.770 9.441 1.00 89.81 82 CYS A CA 1
ATOM 637 C C . CYS A 1 82 ? -7.643 -11.738 10.558 1.00 89.81 82 CYS A C 1
ATOM 639 O O . CYS A 1 82 ? -8.405 -11.937 11.502 1.00 89.81 82 CYS A O 1
ATOM 641 N N . HIS A 1 83 ? -6.423 -12.276 10.486 1.00 85.75 83 HIS A N 1
ATOM 642 C CA . HIS A 1 83 ? -5.869 -13.130 11.540 1.00 85.75 83 HIS A CA 1
ATOM 643 C C . HIS A 1 83 ? -5.504 -12.318 12.794 1.00 85.75 83 HIS A C 1
ATOM 645 O O . HIS A 1 83 ? -5.727 -12.757 13.921 1.00 85.75 83 HIS A O 1
ATOM 651 N N . THR A 1 84 ? -4.888 -11.147 12.624 1.00 86.81 84 THR A N 1
ATOM 652 C CA . THR A 1 84 ? -4.433 -10.304 13.735 1.00 86.81 84 THR A CA 1
ATOM 653 C C . THR A 1 84 ? -4.478 -8.832 13.353 1.00 86.81 84 THR A C 1
ATOM 655 O O . THR A 1 84 ? -4.254 -8.472 12.200 1.00 86.81 84 THR A O 1
ATOM 658 N N . GLY A 1 85 ? -4.763 -7.973 14.326 1.00 86.88 85 GLY A N 1
ATOM 659 C CA . GLY A 1 85 ? -4.850 -6.535 14.119 1.00 86.88 85 GLY A CA 1
ATOM 660 C C . GLY A 1 85 ? -4.729 -5.774 15.430 1.00 86.88 85 GLY A C 1
ATOM 661 O O . GLY A 1 85 ? -5.166 -6.260 16.477 1.00 86.88 85 GLY A O 1
ATOM 662 N N . VAL A 1 86 ? -4.152 -4.579 15.338 1.00 91.75 86 VAL A N 1
ATOM 663 C CA . VAL A 1 86 ? -3.945 -3.644 16.445 1.00 91.75 86 VAL A CA 1
ATOM 664 C C . VAL A 1 86 ? -4.698 -2.357 16.131 1.00 91.75 86 VAL A C 1
ATOM 666 O O . VAL A 1 86 ? -4.634 -1.861 15.007 1.00 91.75 86 VAL A O 1
ATOM 669 N N . ILE A 1 87 ? -5.409 -1.832 17.125 1.00 93.44 87 ILE A N 1
ATOM 670 C CA . ILE A 1 87 ? -6.058 -0.521 17.070 1.00 93.44 87 ILE A CA 1
ATOM 671 C C . ILE A 1 87 ? -5.221 0.419 17.936 1.00 93.44 87 ILE A C 1
ATOM 673 O O . ILE A 1 87 ? -4.896 0.084 19.074 1.00 93.44 87 ILE A O 1
ATOM 677 N N . SER A 1 88 ? -4.850 1.576 17.396 1.00 93.81 88 SER A N 1
ATOM 678 C CA . SER A 1 88 ? -4.139 2.614 18.142 1.00 93.81 88 SER A CA 1
ATOM 679 C C . SER A 1 88 ? -5.032 3.211 19.232 1.00 93.81 88 SER A C 1
ATOM 681 O O . SER A 1 88 ? -6.154 3.627 18.957 1.00 93.81 88 SER A O 1
ATOM 683 N N . ALA A 1 89 ? -4.514 3.305 20.455 1.00 90.25 89 ALA A N 1
ATOM 684 C CA . ALA A 1 89 ? -5.208 3.892 21.601 1.00 90.25 89 ALA A CA 1
ATOM 685 C C . ALA A 1 89 ? -5.014 5.414 21.725 1.00 90.25 89 ALA A C 1
ATOM 687 O O . ALA A 1 89 ? -5.740 6.068 22.467 1.00 90.25 89 ALA A O 1
ATOM 688 N N . ASN A 1 90 ? -4.008 5.981 21.053 1.00 90.81 90 ASN A N 1
ATOM 689 C CA . ASN A 1 90 ? -3.689 7.408 21.086 1.00 90.81 90 ASN A CA 1
ATOM 690 C C . ASN A 1 90 ? -2.895 7.833 19.843 1.00 90.81 90 ASN A C 1
ATOM 692 O O . ASN A 1 90 ? -2.385 6.988 19.103 1.00 90.81 90 ASN A O 1
ATOM 696 N N . LEU A 1 91 ? -2.742 9.150 19.660 1.00 91.12 91 LEU A N 1
ATOM 697 C CA . LEU A 1 91 ? -2.051 9.747 18.514 1.00 91.12 91 LEU A CA 1
ATOM 698 C C . LEU A 1 91 ? -0.625 9.211 18.326 1.00 91.12 91 LEU A C 1
ATOM 700 O O . LEU A 1 91 ? -0.248 8.875 17.211 1.00 91.12 91 LEU A O 1
ATOM 704 N N . ARG A 1 92 ? 0.139 9.032 19.409 1.00 94.00 92 ARG A N 1
ATOM 705 C CA . ARG A 1 92 ? 1.512 8.504 19.335 1.00 94.00 92 ARG A CA 1
ATOM 706 C C . ARG A 1 92 ? 1.554 7.090 18.751 1.00 94.00 92 ARG A C 1
ATOM 708 O O . ARG A 1 92 ? 2.457 6.760 17.987 1.00 94.00 92 ARG A O 1
ATOM 715 N N . GLN A 1 93 ? 0.602 6.229 19.115 1.00 93.75 93 GLN A N 1
ATOM 716 C CA . GLN A 1 93 ? 0.484 4.902 18.503 1.00 93.75 93 GLN A CA 1
ATOM 717 C C . GLN A 1 93 ? 0.034 4.997 17.042 1.00 93.75 93 GLN A C 1
ATOM 719 O O . GLN A 1 93 ? 0.572 4.276 16.205 1.00 93.75 93 GLN A O 1
ATOM 724 N N . THR A 1 94 ? -0.898 5.899 16.722 1.00 94.06 94 THR A N 1
ATOM 725 C CA . THR A 1 94 ? -1.332 6.167 15.342 1.00 94.06 94 THR A CA 1
ATOM 726 C C . THR A 1 94 ? -0.154 6.579 14.455 1.00 94.06 94 THR A C 1
ATOM 728 O O . THR A 1 94 ? 0.030 6.026 13.372 1.00 94.06 94 THR A O 1
ATOM 731 N N . GLU A 1 95 ? 0.693 7.493 14.930 1.00 94.69 95 GLU A N 1
ATOM 732 C CA . GLU A 1 95 ? 1.889 7.956 14.222 1.00 94.69 95 GLU A CA 1
ATOM 733 C C . GLU A 1 95 ? 2.877 6.819 13.963 1.00 94.69 95 GLU A C 1
ATOM 735 O O . GLU A 1 95 ? 3.283 6.631 12.816 1.00 94.69 95 GLU A O 1
ATOM 740 N N . LYS A 1 96 ? 3.176 5.998 14.979 1.00 94.12 96 LYS A N 1
ATOM 741 C CA . LYS A 1 96 ? 4.042 4.815 14.835 1.00 94.12 96 LYS A CA 1
ATOM 742 C C . LYS A 1 96 ? 3.531 3.831 13.782 1.00 94.12 96 LYS A C 1
ATOM 744 O O . LYS A 1 96 ? 4.309 3.307 12.989 1.00 94.12 96 LYS A O 1
ATOM 749 N N . LEU A 1 97 ? 2.221 3.578 13.737 1.00 94.94 97 LEU A N 1
ATOM 750 C CA . LEU A 1 97 ? 1.641 2.710 12.707 1.00 94.94 97 LEU A CA 1
ATOM 751 C C . LEU A 1 97 ? 1.797 3.322 11.305 1.00 94.94 97 LEU A C 1
ATOM 753 O O . LEU A 1 97 ? 2.101 2.613 10.343 1.00 94.94 97 LEU A O 1
ATOM 757 N N . TRP A 1 98 ? 1.639 4.640 11.183 1.00 95.69 98 TRP A N 1
ATOM 758 C CA . TRP A 1 98 ? 1.815 5.357 9.921 1.00 95.69 98 TRP A CA 1
ATOM 759 C C . TRP A 1 98 ? 3.271 5.465 9.463 1.00 95.69 98 TRP A C 1
ATOM 761 O O . TRP A 1 98 ? 3.513 5.485 8.253 1.00 95.69 98 TRP A O 1
ATOM 771 N N . GLU A 1 99 ? 4.241 5.498 10.377 1.00 95.50 99 GLU A N 1
ATOM 772 C CA . GLU A 1 99 ? 5.671 5.456 10.048 1.00 95.50 99 GLU A CA 1
ATOM 773 C C . GLU A 1 99 ? 6.015 4.226 9.207 1.00 95.50 99 GLU A C 1
ATOM 775 O O . GLU A 1 99 ? 6.771 4.346 8.240 1.00 95.50 99 GLU A O 1
ATOM 780 N N . LEU A 1 100 ? 5.390 3.077 9.486 1.00 94.06 100 LEU A N 1
ATOM 781 C CA . LEU A 1 100 ? 5.586 1.859 8.698 1.00 94.06 100 LEU A CA 1
ATOM 782 C C . LEU A 1 100 ? 5.266 2.086 7.219 1.00 94.06 100 LEU A C 1
ATOM 784 O O . LEU A 1 100 ? 6.013 1.675 6.335 1.00 94.06 100 LEU A O 1
ATOM 788 N N . ARG A 1 101 ? 4.162 2.785 6.935 1.00 93.00 101 ARG A N 1
ATOM 789 C CA . ARG A 1 101 ? 3.710 3.061 5.568 1.00 93.00 101 ARG A CA 1
ATOM 790 C C . ARG A 1 101 ? 4.453 4.228 4.918 1.00 93.00 101 ARG A C 1
ATOM 792 O O . ARG A 1 101 ? 4.704 4.178 3.709 1.00 93.00 101 ARG A O 1
ATOM 799 N N . LYS A 1 102 ? 4.777 5.280 5.672 1.00 93.62 102 LYS A N 1
ATOM 800 C CA . LYS A 1 102 ? 5.480 6.470 5.161 1.00 93.62 102 LYS A CA 1
ATOM 801 C C . LYS A 1 102 ? 6.904 6.125 4.722 1.00 93.62 102 LYS A C 1
ATOM 803 O O . LYS A 1 102 ? 7.329 6.563 3.657 1.00 93.62 102 LYS A O 1
ATOM 808 N N . ASN A 1 103 ? 7.579 5.255 5.470 1.00 93.06 103 ASN A N 1
ATOM 809 C CA . ASN A 1 103 ? 8.997 4.980 5.269 1.00 93.06 103 ASN A CA 1
ATOM 810 C C . ASN A 1 103 ? 9.314 3.787 4.347 1.00 93.06 103 ASN A C 1
ATOM 812 O O . ASN A 1 103 ? 10.485 3.469 4.154 1.00 93.06 103 ASN A O 1
ATOM 816 N N . VAL A 1 104 ? 8.324 3.139 3.713 1.00 90.25 104 VAL A N 1
ATOM 817 C CA . VAL A 1 104 ? 8.584 2.015 2.778 1.00 90.25 104 VAL A CA 1
ATOM 818 C C . VAL A 1 104 ? 9.565 2.414 1.669 1.00 90.25 104 VAL A C 1
ATOM 820 O O . VAL A 1 104 ? 10.421 1.627 1.271 1.00 90.25 104 VAL A O 1
ATOM 823 N N . ILE A 1 105 ? 9.455 3.648 1.167 1.00 85.25 105 ILE A N 1
ATOM 824 C CA . ILE A 1 105 ? 10.321 4.167 0.101 1.00 85.25 105 ILE A CA 1
ATOM 825 C C . ILE A 1 105 ? 11.763 4.281 0.579 1.00 85.25 105 ILE A C 1
ATOM 827 O O . ILE A 1 105 ? 12.680 3.853 -0.118 1.00 85.25 105 ILE A O 1
ATOM 831 N N . ASP A 1 106 ? 11.951 4.870 1.753 1.00 87.81 106 ASP A N 1
ATOM 832 C CA . ASP A 1 106 ? 13.277 5.136 2.292 1.00 87.81 106 ASP A CA 1
ATOM 833 C C . ASP A 1 106 ? 13.947 3.843 2.751 1.00 87.81 106 ASP A C 1
ATOM 835 O O . ASP A 1 106 ? 15.130 3.650 2.482 1.00 87.81 106 ASP A O 1
ATOM 839 N N . ALA A 1 107 ? 13.171 2.887 3.272 1.00 88.50 107 ALA A N 1
ATOM 840 C CA . ALA A 1 107 ? 13.632 1.522 3.489 1.00 88.50 107 ALA A CA 1
ATOM 841 C C . ALA A 1 107 ? 14.142 0.888 2.181 1.00 88.50 107 ALA A C 1
ATOM 843 O O . ALA A 1 107 ? 15.245 0.353 2.143 1.00 88.50 107 ALA A O 1
ATOM 844 N N . CYS A 1 108 ? 13.402 1.012 1.069 1.00 84.19 108 CYS A N 1
ATOM 845 C CA . CYS A 1 108 ? 13.859 0.507 -0.233 1.00 84.19 108 CYS A CA 1
ATOM 846 C C . CYS A 1 108 ? 15.161 1.179 -0.698 1.00 84.19 108 CYS A C 1
ATOM 848 O O . CYS A 1 108 ? 16.029 0.495 -1.228 1.00 84.19 108 CYS A O 1
ATOM 850 N N . LYS A 1 109 ? 15.339 2.488 -0.481 1.00 82.00 109 LYS A N 1
ATOM 851 C CA . LYS A 1 109 ? 16.591 3.183 -0.837 1.00 82.00 109 LYS A CA 1
ATOM 852 C C . LYS A 1 109 ? 17.802 2.621 -0.083 1.00 82.00 109 LYS A C 1
ATOM 854 O O . LYS A 1 109 ? 18.878 2.537 -0.666 1.00 82.00 109 LYS A O 1
ATOM 859 N N . GLN A 1 110 ? 17.629 2.208 1.175 1.00 83.31 110 GLN A N 1
ATOM 860 C CA . GLN A 1 110 ? 18.711 1.636 1.988 1.00 83.31 110 GLN A CA 1
ATOM 861 C C . GLN A 1 110 ? 19.122 0.227 1.544 1.00 83.31 110 GLN A C 1
ATOM 863 O O . GLN A 1 110 ? 20.281 -0.150 1.693 1.00 83.31 110 GLN A O 1
ATOM 868 N N . THR A 1 111 ? 18.215 -0.530 0.916 1.00 77.25 111 THR A N 1
ATOM 869 C CA . THR A 1 111 ? 18.537 -1.878 0.413 1.00 77.25 111 THR A CA 1
ATOM 870 C C . THR A 1 111 ? 19.507 -1.904 -0.771 1.00 77.25 111 THR A C 1
ATOM 872 O O . THR A 1 111 ? 20.111 -2.949 -1.028 1.00 77.25 111 THR A O 1
ATOM 875 N N . GLY A 1 112 ? 19.625 -0.795 -1.512 1.00 74.00 112 GLY A N 1
ATOM 876 C CA . GLY A 1 112 ? 20.380 -0.703 -2.761 1.00 74.00 112 GLY A CA 1
ATOM 877 C C . GLY A 1 112 ? 19.525 -0.296 -3.973 1.00 74.00 112 GLY A C 1
ATOM 878 O O . GLY A 1 112 ? 18.451 0.291 -3.817 1.00 74.00 112 GLY A O 1
ATOM 879 N N . PRO A 1 113 ? 20.006 -0.558 -5.205 1.00 72.06 113 PRO A N 1
ATOM 880 C CA . PRO A 1 113 ? 19.310 -0.171 -6.432 1.00 72.06 113 PRO A CA 1
ATOM 881 C C . PRO A 1 113 ? 17.920 -0.806 -6.547 1.00 72.06 113 PRO A C 1
ATOM 883 O O . PRO A 1 113 ? 17.774 -2.015 -6.420 1.00 72.06 113 PRO A O 1
ATOM 886 N N . PHE A 1 114 ? 16.897 -0.026 -6.888 1.00 74.12 114 PHE A N 1
ATOM 887 C CA . PHE A 1 114 ? 15.537 -0.550 -7.053 1.00 74.12 114 PHE A CA 1
ATOM 888 C C . PHE A 1 114 ? 14.877 -0.072 -8.347 1.00 74.12 114 PHE A C 1
ATOM 890 O O . PHE A 1 114 ? 15.243 0.951 -8.934 1.00 74.12 114 PHE A O 1
ATOM 897 N N . TYR A 1 115 ? 13.868 -0.831 -8.769 1.00 76.25 115 TYR A N 1
ATOM 898 C CA . TYR A 1 115 ? 13.018 -0.555 -9.919 1.00 76.25 115 TYR A CA 1
ATOM 899 C C . TYR A 1 115 ? 11.579 -0.374 -9.445 1.00 76.25 115 TYR A C 1
ATOM 901 O O . TYR A 1 115 ? 11.053 -1.127 -8.632 1.00 76.25 115 TYR A O 1
ATOM 909 N N . LYS A 1 116 ? 10.909 0.660 -9.920 1.00 78.06 116 LYS A N 1
ATOM 910 C CA . LYS A 1 116 ? 9.594 1.054 -9.426 1.00 78.06 116 LYS A CA 1
ATOM 911 C C . LYS A 1 116 ? 8.609 1.081 -10.585 1.00 78.06 116 LYS A C 1
ATOM 913 O O . LYS A 1 116 ? 8.917 1.659 -11.620 1.00 78.06 116 LYS A O 1
ATOM 918 N N . PHE A 1 117 ? 7.424 0.515 -10.366 1.00 78.31 117 PHE A N 1
ATOM 919 C CA . PHE A 1 117 ? 6.314 0.527 -11.310 1.00 78.31 117 PHE A CA 1
ATOM 920 C C . PHE A 1 117 ? 5.059 1.146 -10.666 1.00 78.31 117 PHE A C 1
ATOM 922 O O . PHE A 1 117 ? 4.423 0.574 -9.784 1.00 78.31 117 PHE A O 1
ATOM 929 N N . ASP A 1 118 ? 4.661 2.336 -11.095 1.00 73.56 118 ASP A N 1
ATOM 930 C CA . ASP A 1 118 ? 3.417 2.960 -10.644 1.00 73.56 118 ASP A CA 1
ATOM 931 C C . ASP A 1 118 ? 2.256 2.495 -11.522 1.00 73.56 118 ASP A C 1
ATOM 933 O O . ASP A 1 118 ? 2.227 2.776 -12.718 1.00 73.56 118 ASP A O 1
ATOM 937 N N . LEU A 1 119 ? 1.287 1.791 -10.938 1.00 74.62 119 LEU A N 1
ATOM 938 C CA . LEU A 1 119 ? 0.170 1.196 -11.668 1.00 74.62 119 LEU A CA 1
ATOM 939 C C . LEU A 1 119 ? -1.159 1.838 -11.281 1.00 74.62 119 LEU A C 1
ATOM 941 O O . LEU A 1 119 ? -1.359 2.291 -10.153 1.00 74.62 119 LEU A O 1
ATOM 945 N N . GLN A 1 120 ? -2.125 1.807 -12.193 1.00 73.12 120 GLN A N 1
ATOM 946 C CA . GLN A 1 120 ? -3.521 2.085 -11.858 1.00 73.12 120 GLN A CA 1
ATOM 947 C C . GLN A 1 120 ? -4.359 0.825 -12.008 1.00 73.12 120 GLN A C 1
ATOM 949 O O . GLN A 1 120 ? -4.733 0.430 -13.108 1.00 73.12 120 GLN A O 1
ATOM 954 N N . VAL A 1 121 ? -4.652 0.177 -10.882 1.00 75.56 121 VAL A N 1
ATOM 955 C CA . VAL A 1 121 ? -5.313 -1.132 -10.867 1.00 75.56 121 VAL A CA 1
ATOM 956 C C . VAL A 1 121 ? -6.559 -1.053 -9.994 1.00 75.56 121 VAL A C 1
ATOM 958 O O . VAL A 1 121 ? -6.453 -0.612 -8.850 1.00 75.56 121 VAL A O 1
ATOM 961 N N . PRO A 1 122 ? -7.731 -1.534 -10.435 1.00 77.56 122 PRO A N 1
ATOM 962 C CA . PRO A 1 122 ? -8.911 -1.671 -9.580 1.00 77.56 122 PRO A CA 1
ATOM 963 C C . PRO A 1 122 ? -8.654 -2.533 -8.333 1.00 77.56 122 PRO A C 1
ATOM 965 O O . PRO A 1 122 ? -7.935 -3.530 -8.377 1.00 77.56 122 PRO A O 1
ATOM 968 N N . ALA A 1 123 ? -9.237 -2.174 -7.180 1.00 79.50 123 ALA A N 1
ATOM 969 C CA . ALA A 1 123 ? -9.100 -2.926 -5.916 1.00 79.50 123 ALA A CA 1
ATOM 970 C C . ALA A 1 123 ? -9.372 -4.433 -6.072 1.00 79.50 123 ALA A C 1
ATOM 972 O O . ALA A 1 123 ? -8.636 -5.245 -5.519 1.00 79.50 123 ALA A O 1
ATOM 973 N N . LYS A 1 124 ? -10.369 -4.797 -6.888 1.00 83.06 124 LYS A N 1
ATOM 974 C CA . LYS A 1 124 ? -10.779 -6.187 -7.135 1.00 83.06 124 LYS A CA 1
ATOM 975 C C . LYS A 1 124 ? -9.694 -7.046 -7.804 1.00 83.06 124 LYS A C 1
ATOM 977 O O . LYS A 1 124 ? -9.677 -8.247 -7.578 1.00 83.06 124 LYS A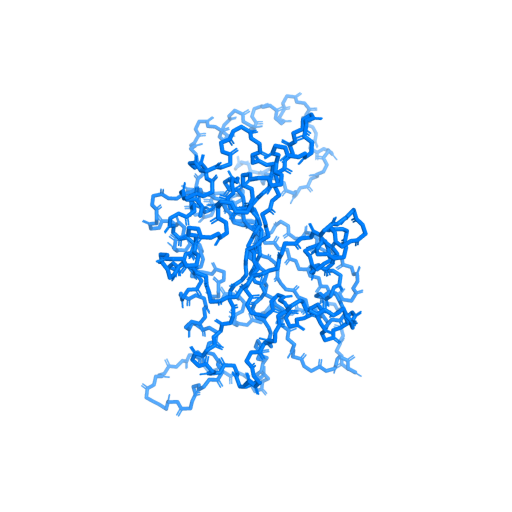 O 1
ATOM 982 N N . GLN A 1 125 ? -8.804 -6.446 -8.595 1.00 83.62 125 GLN A N 1
ATOM 983 C CA . GLN A 1 125 ? -7.785 -7.167 -9.372 1.00 83.62 125 GLN A CA 1
ATOM 984 C C . GLN A 1 125 ? -6.404 -7.175 -8.713 1.00 83.62 125 GLN A C 1
ATOM 986 O O . GLN A 1 125 ? -5.527 -7.919 -9.140 1.00 83.62 125 GLN A O 1
ATOM 991 N N . LEU A 1 126 ? -6.201 -6.399 -7.642 1.00 84.06 126 LEU A N 1
ATOM 992 C CA . LEU A 1 126 ? -4.920 -6.398 -6.934 1.00 84.06 126 LEU A CA 1
ATOM 993 C C . LEU A 1 126 ? -4.507 -7.790 -6.423 1.00 84.06 126 LEU A C 1
ATOM 995 O O . LEU A 1 126 ? -3.344 -8.132 -6.610 1.00 84.06 126 LEU A O 1
ATOM 999 N N . PRO A 1 127 ? -5.395 -8.612 -5.824 1.00 86.75 127 PRO A N 1
ATOM 1000 C CA . PRO A 1 127 ? -4.988 -9.932 -5.341 1.00 86.75 127 PRO A CA 1
ATOM 1001 C C . PRO A 1 127 ? -4.472 -10.850 -6.455 1.00 86.75 127 PRO A C 1
ATOM 1003 O O . PRO A 1 127 ? -3.539 -11.615 -6.239 1.00 86.75 127 PRO A O 1
ATOM 1006 N N . GLU A 1 128 ? -5.068 -10.774 -7.646 1.00 87.94 128 GLU A N 1
ATOM 1007 C CA . GLU A 1 128 ? -4.624 -11.538 -8.815 1.00 87.94 128 GLU A CA 1
ATOM 1008 C C . GLU A 1 128 ? -3.240 -11.081 -9.277 1.00 87.94 128 GLU A C 1
ATOM 1010 O O . GLU A 1 128 ? -2.344 -11.905 -9.446 1.00 87.94 128 GLU A O 1
ATOM 1015 N N . LEU A 1 129 ? -3.044 -9.766 -9.391 1.00 85.19 129 LEU A N 1
ATOM 1016 C CA . LEU A 1 129 ? -1.771 -9.181 -9.792 1.00 85.19 129 LEU A CA 1
ATOM 1017 C C . LEU A 1 129 ? -0.642 -9.504 -8.803 1.00 85.19 129 LEU A C 1
ATOM 1019 O O . LEU A 1 129 ? 0.456 -9.862 -9.220 1.00 85.19 129 LEU A O 1
ATOM 1023 N N . VAL A 1 130 ? -0.910 -9.421 -7.497 1.00 86.12 130 VAL A N 1
ATOM 1024 C CA . VAL A 1 130 ? 0.061 -9.794 -6.456 1.00 86.12 130 VAL A CA 1
ATOM 1025 C C . VAL A 1 130 ? 0.476 -11.256 -6.622 1.00 86.12 130 VAL A C 1
ATOM 1027 O O . VAL A 1 130 ? 1.670 -11.532 -6.687 1.00 86.12 130 VAL A O 1
ATOM 1030 N N . ARG A 1 131 ? -0.479 -12.184 -6.784 1.00 87.12 131 ARG A N 1
ATOM 1031 C CA . ARG A 1 131 ? -0.171 -13.610 -7.000 1.00 87.12 131 ARG A CA 1
ATOM 1032 C C . ARG A 1 131 ? 0.639 -13.855 -8.273 1.00 87.12 131 ARG A C 1
ATOM 1034 O O . ARG A 1 131 ? 1.572 -14.655 -8.246 1.00 87.12 131 ARG A O 1
ATOM 1041 N N . LEU A 1 132 ? 0.305 -13.169 -9.368 1.00 86.25 132 LEU A N 1
ATOM 1042 C CA . LEU A 1 132 ? 1.047 -13.254 -10.627 1.00 86.25 132 LEU A CA 1
ATOM 1043 C C . LEU A 1 132 ? 2.510 -12.835 -10.430 1.00 86.25 132 LEU A C 1
ATOM 1045 O O . LEU A 1 132 ? 3.422 -13.580 -10.783 1.00 86.25 132 LEU A O 1
ATOM 1049 N N . LEU A 1 133 ? 2.733 -11.665 -9.829 1.00 84.12 133 LEU A N 1
ATOM 1050 C CA . LEU A 1 133 ? 4.074 -11.133 -9.590 1.00 84.12 133 LEU A CA 1
ATOM 1051 C C . LEU A 1 133 ? 4.879 -12.004 -8.629 1.00 84.12 133 LEU A C 1
ATOM 1053 O O . LEU A 1 133 ? 6.063 -12.236 -8.856 1.00 84.12 133 LEU A O 1
ATOM 1057 N N . GLU A 1 134 ? 4.243 -12.519 -7.581 1.00 82.94 134 GLU A N 1
ATOM 1058 C CA . GLU A 1 134 ? 4.882 -13.451 -6.659 1.00 82.94 134 GLU A CA 1
ATOM 1059 C C . GLU A 1 134 ? 5.288 -14.750 -7.359 1.00 82.94 134 GLU A C 1
ATOM 1061 O O . GLU A 1 134 ? 6.420 -15.191 -7.183 1.00 82.94 134 GLU A O 1
ATOM 1066 N N . SER A 1 135 ? 4.425 -15.317 -8.208 1.00 82.06 135 SER A N 1
ATOM 1067 C CA . SER A 1 135 ? 4.726 -16.526 -8.984 1.00 82.06 135 SER A CA 1
ATOM 1068 C C . SER A 1 135 ? 5.917 -16.331 -9.928 1.00 82.06 135 SER A C 1
ATOM 1070 O O . SER A 1 135 ? 6.830 -17.160 -9.951 1.00 82.06 135 SER A O 1
ATOM 1072 N N . ILE A 1 136 ? 5.959 -15.206 -10.650 1.00 77.38 136 ILE A N 1
ATOM 1073 C CA . ILE A 1 136 ? 7.072 -14.858 -11.547 1.00 77.38 136 ILE A CA 1
ATOM 1074 C C . ILE A 1 136 ? 8.363 -14.709 -10.745 1.00 77.38 136 ILE A C 1
ATOM 1076 O O . ILE A 1 136 ? 9.374 -15.331 -11.067 1.00 77.38 136 ILE A O 1
ATOM 1080 N N . CYS A 1 137 ? 8.320 -13.934 -9.661 1.00 74.19 137 CYS A N 1
ATOM 1081 C CA . CYS A 1 137 ? 9.476 -13.686 -8.810 1.00 74.19 137 CYS A CA 1
ATOM 1082 C C . CYS A 1 137 ? 9.998 -14.958 -8.131 1.00 74.19 137 CYS A C 1
ATOM 1084 O O . CYS A 1 137 ? 11.204 -15.056 -7.923 1.00 74.19 137 CYS A O 1
ATOM 1086 N N . SER A 1 138 ? 9.140 -15.924 -7.795 1.00 69.19 138 SER A N 1
ATOM 1087 C CA . SER A 1 138 ? 9.565 -17.235 -7.292 1.00 69.19 138 SER A CA 1
ATOM 1088 C C . SER A 1 138 ? 10.185 -18.100 -8.401 1.00 69.19 138 SER A C 1
ATOM 1090 O O . SER A 1 138 ? 11.198 -18.758 -8.166 1.00 69.19 138 SER A O 1
ATOM 1092 N N . GLY A 1 139 ? 9.651 -18.060 -9.629 1.00 60.59 139 GLY A N 1
ATOM 1093 C CA . GLY A 1 139 ? 10.185 -18.794 -10.787 1.00 60.59 139 GLY A CA 1
ATOM 1094 C C . GLY A 1 139 ? 11.564 -18.310 -11.260 1.00 60.59 139 GLY A C 1
ATOM 1095 O O . GLY A 1 139 ? 12.426 -19.127 -11.587 1.00 60.59 139 GLY A O 1
ATOM 1096 N N . GLU A 1 140 ? 11.812 -16.999 -11.208 1.00 55.78 140 GLU A N 1
ATOM 1097 C CA . GLU A 1 140 ? 13.132 -16.386 -11.460 1.00 55.78 140 GLU A CA 1
ATOM 1098 C C . GLU A 1 140 ? 14.187 -16.777 -10.405 1.00 55.78 140 GLU A C 1
ATOM 1100 O O . GLU A 1 140 ? 15.385 -16.612 -10.620 1.00 55.78 140 GLU A O 1
ATOM 1105 N N . ARG A 1 141 ? 13.762 -17.315 -9.252 1.00 50.94 141 ARG A N 1
ATOM 1106 C CA . ARG A 1 141 ? 14.651 -17.708 -8.144 1.00 50.94 141 ARG A CA 1
ATOM 1107 C C . ARG A 1 141 ? 14.930 -19.216 -8.088 1.00 50.94 141 ARG A C 1
ATOM 1109 O O . ARG A 1 141 ? 15.929 -19.602 -7.488 1.00 50.94 141 ARG A O 1
ATOM 1116 N N . ALA A 1 142 ? 14.090 -20.052 -8.711 1.00 41.66 142 ALA A N 1
ATOM 1117 C CA . ALA A 1 142 ? 14.114 -21.516 -8.565 1.00 41.66 142 ALA A CA 1
ATOM 1118 C C . ALA A 1 142 ? 14.472 -22.316 -9.838 1.00 41.66 142 ALA A C 1
ATOM 1120 O O . ALA A 1 142 ? 14.590 -23.539 -9.782 1.00 41.66 142 ALA A O 1
ATOM 1121 N N . SER A 1 143 ? 14.636 -21.686 -11.004 1.00 41.28 143 SER A N 1
ATOM 1122 C CA . SER A 1 143 ? 14.751 -22.434 -12.265 1.00 41.28 143 SER A CA 1
ATOM 1123 C C . SER A 1 143 ? 16.130 -23.079 -12.497 1.00 41.28 143 SER A C 1
ATOM 1125 O O . SER A 1 143 ? 16.989 -22.489 -13.141 1.00 41.28 143 SER A O 1
ATOM 1127 N N . ARG A 1 144 ? 16.287 -24.340 -12.069 1.00 43.09 144 ARG A N 1
ATOM 1128 C CA . ARG A 1 144 ? 17.239 -25.338 -12.613 1.00 43.09 144 ARG A CA 1
ATOM 1129 C C . ARG A 1 144 ? 16.524 -26.342 -13.543 1.00 43.09 144 ARG A C 1
ATOM 1131 O O . ARG A 1 144 ? 16.740 -27.540 -13.416 1.00 43.09 144 ARG A O 1
ATOM 1138 N N . ASN A 1 145 ? 15.608 -25.903 -14.413 1.00 41.03 145 ASN A N 1
ATOM 1139 C CA . ASN A 1 145 ? 14.899 -26.829 -15.309 1.00 41.03 145 ASN A CA 1
ATOM 1140 C C . ASN A 1 145 ? 15.545 -26.833 -16.714 1.00 41.03 145 ASN A C 1
ATOM 1142 O O . ASN A 1 145 ? 15.325 -25.880 -17.463 1.00 41.03 145 ASN A O 1
ATOM 1146 N N . PRO A 1 146 ? 16.344 -27.857 -17.080 1.00 40.50 146 PRO A N 1
ATOM 1147 C CA . PRO A 1 146 ? 17.120 -27.887 -18.327 1.00 40.50 146 PRO A CA 1
ATOM 1148 C C . PRO A 1 146 ? 16.267 -28.071 -19.595 1.00 40.50 146 PRO A C 1
ATOM 1150 O O . PRO A 1 146 ? 16.775 -27.945 -20.705 1.00 40.50 146 PRO A O 1
ATOM 1153 N N . SER A 1 147 ? 14.972 -28.361 -19.455 1.00 38.78 147 SER A N 1
ATOM 1154 C CA . SER A 1 147 ? 14.051 -28.637 -20.566 1.00 38.78 147 SER A CA 1
ATOM 1155 C C . SER A 1 147 ? 13.385 -27.390 -21.163 1.00 38.78 147 SER A C 1
ATOM 1157 O O . SER A 1 147 ? 12.775 -27.475 -22.227 1.00 38.78 147 SER A O 1
ATOM 1159 N N . ILE A 1 148 ? 13.525 -26.216 -20.537 1.00 47.03 148 ILE A N 1
ATOM 1160 C CA . ILE A 1 148 ? 13.049 -24.945 -21.101 1.00 47.03 148 ILE A CA 1
ATOM 1161 C C . ILE A 1 148 ? 14.247 -24.231 -21.732 1.00 47.03 148 ILE A C 1
ATOM 1163 O O . ILE A 1 148 ? 15.008 -23.567 -21.031 1.00 47.03 148 ILE A O 1
ATOM 1167 N N . ARG A 1 149 ? 14.414 -24.345 -23.059 1.00 33.16 149 ARG A N 1
ATOM 1168 C CA . ARG A 1 149 ? 15.392 -23.541 -23.815 1.00 33.16 149 ARG A CA 1
ATOM 1169 C C . ARG A 1 149 ? 15.039 -22.057 -23.683 1.00 33.16 149 ARG A C 1
ATOM 1171 O O . ARG A 1 149 ? 14.140 -21.563 -24.360 1.00 33.16 149 ARG A O 1
ATOM 1178 N N . ARG A 1 150 ? 15.741 -21.350 -22.800 1.00 43.81 150 ARG A N 1
ATOM 1179 C CA . ARG A 1 150 ? 15.814 -19.884 -22.796 1.00 43.81 150 ARG A CA 1
ATOM 1180 C C . ARG A 1 150 ? 16.999 -19.460 -23.669 1.00 43.81 150 ARG A C 1
ATOM 1182 O O . ARG A 1 150 ? 17.939 -20.236 -23.835 1.00 43.81 150 ARG A O 1
ATOM 1189 N N . LEU A 1 151 ? 16.918 -18.265 -24.264 1.00 38.12 151 LEU A N 1
ATOM 1190 C CA . LEU A 1 151 ? 18.057 -17.602 -24.918 1.00 38.12 151 LEU A CA 1
ATOM 1191 C C . LEU A 1 151 ? 19.283 -17.673 -23.981 1.00 38.12 151 LEU A C 1
ATOM 1193 O O . LEU A 1 151 ? 19.073 -17.611 -22.772 1.00 38.12 151 LEU A O 1
ATOM 1197 N N . PRO A 1 152 ? 20.518 -17.826 -24.494 1.00 35.97 152 PRO A N 1
ATOM 1198 C CA . PRO A 1 152 ? 21.684 -18.126 -23.668 1.00 35.97 152 PRO A CA 1
ATOM 1199 C C . PRO A 1 152 ? 21.860 -17.064 -22.577 1.00 35.97 152 PRO A C 1
ATOM 1201 O O . PRO A 1 152 ? 22.132 -15.897 -22.861 1.00 35.97 152 PRO A O 1
ATOM 1204 N N . ASP A 1 153 ? 21.650 -17.488 -21.332 1.00 43.94 153 ASP A N 1
ATOM 1205 C CA . ASP A 1 153 ? 21.781 -16.662 -20.140 1.00 43.94 153 ASP A CA 1
ATOM 1206 C C . ASP A 1 153 ? 23.278 -16.397 -19.908 1.00 43.94 153 ASP A C 1
ATOM 1208 O O . ASP A 1 153 ? 24.034 -17.294 -19.543 1.00 43.94 153 ASP A O 1
ATOM 1212 N N . SER A 1 154 ? 23.725 -15.165 -20.157 1.00 42.78 154 SER A N 1
ATOM 1213 C CA . SER A 1 154 ? 25.078 -14.717 -19.818 1.00 42.78 154 SER A CA 1
ATOM 1214 C C . SER A 1 154 ? 25.292 -14.748 -18.297 1.00 42.78 154 SER A C 1
ATOM 1216 O O . SER A 1 154 ? 24.441 -14.270 -17.545 1.00 42.78 154 SER A O 1
ATOM 1218 N N . ASP A 1 155 ? 26.456 -15.238 -17.881 1.00 39.44 155 ASP A N 1
ATOM 1219 C CA . ASP A 1 155 ? 26.906 -15.686 -16.549 1.00 39.44 155 ASP A CA 1
ATOM 1220 C C . ASP A 1 155 ? 26.855 -14.705 -15.342 1.00 39.44 155 ASP A C 1
ATOM 1222 O O . ASP A 1 155 ? 27.551 -14.895 -14.351 1.00 39.44 155 ASP A O 1
ATOM 1226 N N . ASN A 1 156 ? 26.004 -13.675 -15.338 1.00 44.03 156 ASN A N 1
ATOM 1227 C CA . ASN A 1 156 ? 25.799 -12.785 -14.183 1.00 44.03 156 ASN A CA 1
ATOM 1228 C C . ASN A 1 156 ? 24.318 -12.757 -13.763 1.00 44.03 156 ASN A C 1
ATOM 1230 O O . ASN A 1 156 ? 23.568 -11.824 -14.059 1.00 44.03 156 ASN A O 1
ATOM 1234 N N . MET A 1 157 ? 23.883 -13.807 -13.057 1.00 47.69 157 MET A N 1
ATOM 1235 C CA . MET A 1 157 ? 22.507 -13.978 -12.565 1.00 47.69 157 MET A CA 1
ATOM 1236 C C . MET A 1 157 ? 22.143 -12.941 -11.488 1.00 47.69 157 MET A C 1
ATOM 1238 O O . MET A 1 157 ? 22.247 -13.171 -10.282 1.00 47.69 157 MET A O 1
ATOM 1242 N N . THR A 1 158 ? 21.654 -11.789 -11.932 1.00 53.94 158 THR A N 1
ATOM 1243 C CA . THR A 1 158 ? 21.033 -10.759 -11.096 1.00 53.94 158 THR A CA 1
ATOM 1244 C C . THR A 1 158 ? 19.675 -11.254 -10.579 1.00 53.94 158 THR A C 1
ATOM 1246 O O . THR A 1 158 ? 18.670 -11.246 -11.286 1.00 53.94 158 THR A O 1
ATOM 1249 N N . ARG A 1 159 ? 19.617 -11.683 -9.311 1.00 60.47 159 ARG A N 1
ATOM 1250 C CA . ARG A 1 159 ? 18.380 -12.177 -8.676 1.00 60.47 159 ARG A CA 1
ATOM 1251 C C . ARG A 1 159 ? 17.588 -11.049 -8.008 1.00 60.47 159 ARG A C 1
ATOM 1253 O O . ARG A 1 159 ? 18.149 -10.139 -7.404 1.00 60.47 159 ARG A O 1
ATOM 1260 N N . LEU A 1 160 ? 16.259 -11.096 -8.108 1.00 69.62 160 LEU A N 1
ATOM 1261 C CA . LEU A 1 160 ? 15.380 -10.222 -7.321 1.00 69.62 160 LEU A CA 1
ATOM 1262 C C . LEU A 1 160 ? 15.502 -10.594 -5.841 1.00 69.62 160 LEU A C 1
ATOM 1264 O O . LEU A 1 160 ? 15.509 -11.780 -5.519 1.00 69.62 160 LEU A O 1
ATOM 1268 N N . ARG A 1 161 ? 15.582 -9.598 -4.950 1.00 74.31 161 ARG A N 1
ATOM 1269 C CA . ARG A 1 161 ? 15.664 -9.825 -3.499 1.00 74.31 161 ARG A CA 1
ATOM 1270 C C . ARG A 1 161 ? 14.318 -9.608 -2.842 1.00 74.31 161 ARG A C 1
ATOM 1272 O O . ARG A 1 161 ? 13.779 -10.569 -2.307 1.00 74.31 161 ARG A O 1
ATOM 1279 N N . ASP A 1 162 ? 13.718 -8.433 -3.001 1.00 79.88 162 ASP A N 1
ATOM 1280 C CA . ASP A 1 162 ? 12.419 -8.105 -2.406 1.00 79.88 162 ASP A CA 1
ATOM 1281 C C . ASP A 1 162 ? 11.417 -7.644 -3.489 1.00 79.88 162 ASP A C 1
ATOM 1283 O O . ASP A 1 162 ? 11.742 -6.869 -4.390 1.00 79.88 162 ASP A O 1
ATOM 1287 N N . LEU A 1 163 ? 10.178 -8.131 -3.416 1.00 85.75 163 LEU A N 1
ATOM 1288 C CA . LEU A 1 163 ? 9.039 -7.696 -4.227 1.00 85.75 163 LEU A CA 1
ATOM 1289 C C . LEU A 1 163 ? 8.132 -6.819 -3.354 1.00 85.75 163 LEU A C 1
ATOM 1291 O O . LEU A 1 163 ? 7.246 -7.323 -2.677 1.00 85.75 163 LEU A O 1
ATOM 1295 N N . VAL A 1 164 ? 8.341 -5.506 -3.353 1.00 88.12 164 VAL A N 1
ATOM 1296 C CA . VAL A 1 164 ? 7.697 -4.573 -2.414 1.00 88.12 164 VAL A CA 1
ATOM 1297 C C . VAL A 1 164 ? 6.420 -3.967 -3.010 1.00 88.12 164 VAL A C 1
ATOM 1299 O O . VAL A 1 164 ? 6.450 -3.020 -3.791 1.00 88.12 164 VAL A O 1
ATOM 1302 N N . ILE A 1 165 ? 5.252 -4.462 -2.606 1.00 89.19 165 ILE A N 1
ATOM 1303 C CA . ILE A 1 165 ? 3.959 -4.009 -3.141 1.00 89.19 165 ILE A CA 1
ATOM 1304 C C . ILE A 1 165 ? 3.194 -3.245 -2.066 1.00 89.19 165 ILE A C 1
ATOM 1306 O O . ILE A 1 165 ? 2.868 -3.808 -1.021 1.00 89.19 165 ILE A O 1
ATOM 1310 N N . PHE A 1 166 ? 2.854 -1.981 -2.334 1.00 90.00 166 PHE A N 1
ATOM 1311 C CA . PHE A 1 166 ? 2.075 -1.172 -1.399 1.00 90.00 166 PHE A CA 1
ATOM 1312 C C . PHE A 1 166 ? 1.268 -0.059 -2.076 1.00 90.00 166 PHE A C 1
ATOM 1314 O O . PHE A 1 166 ? 1.452 0.272 -3.244 1.00 90.00 166 PHE A O 1
ATOM 1321 N N . GLY A 1 167 ? 0.355 0.554 -1.333 1.00 86.75 167 GLY A N 1
ATOM 1322 C CA . GLY A 1 167 ? -0.329 1.769 -1.767 1.00 86.75 167 GLY A CA 1
ATOM 1323 C C . GLY A 1 167 ? -1.805 1.802 -1.417 1.00 86.75 167 GLY A C 1
ATOM 1324 O O . GLY A 1 167 ? -2.339 0.902 -0.767 1.00 86.75 167 GLY A O 1
ATOM 1325 N N . GLN A 1 168 ? -2.462 2.858 -1.878 1.00 84.88 168 GLN A N 1
ATOM 1326 C CA . GLN A 1 168 ? -3.826 3.177 -1.500 1.00 84.88 168 GLN A CA 1
ATOM 1327 C C . GLN A 1 168 ? -4.830 2.297 -2.254 1.00 84.88 168 GLN A C 1
ATOM 1329 O O . GLN A 1 168 ? -4.852 2.261 -3.482 1.00 84.88 168 GLN A O 1
ATOM 1334 N N . LEU A 1 169 ? -5.695 1.585 -1.530 1.00 79.94 169 LEU A N 1
ATOM 1335 C CA . LEU A 1 169 ? -6.750 0.758 -2.129 1.00 79.94 169 LEU A CA 1
ATOM 1336 C C . LEU A 1 169 ? -8.051 1.522 -2.366 1.00 79.94 169 LEU A C 1
ATOM 1338 O O . LEU A 1 169 ? -8.860 1.083 -3.185 1.00 79.94 169 LEU A O 1
ATOM 1342 N N . SER A 1 170 ? -8.264 2.631 -1.652 1.00 67.00 170 SER A N 1
ATOM 1343 C CA . SER A 1 170 ? -9.420 3.510 -1.852 1.00 67.00 170 SER A CA 1
ATOM 1344 C C . SER A 1 170 ? -9.310 4.363 -3.122 1.00 67.00 170 SER A C 1
ATOM 1346 O O . SER A 1 170 ? -10.340 4.780 -3.647 1.00 67.00 170 SER A O 1
ATOM 1348 N N . SER A 1 171 ? -8.094 4.560 -3.645 1.00 60.50 171 SER A N 1
ATOM 1349 C CA . SER A 1 171 ? -7.804 5.280 -4.889 1.00 60.50 171 SER A CA 1
ATOM 1350 C C . SER A 1 171 ? -7.500 4.321 -6.048 1.00 60.50 171 SER A C 1
ATOM 1352 O O . SER A 1 171 ? -7.180 3.147 -5.857 1.00 60.50 171 SER A O 1
ATOM 1354 N N . VAL A 1 172 ? -7.598 4.823 -7.282 1.00 51.00 172 VAL A N 1
ATOM 1355 C CA . VAL A 1 172 ? -7.303 4.066 -8.512 1.00 51.00 172 VAL A CA 1
ATOM 1356 C C . VAL A 1 172 ? -5.790 3.816 -8.672 1.00 51.00 172 VAL A C 1
ATOM 1358 O O . VAL A 1 172 ? -5.393 2.890 -9.377 1.00 51.00 172 VAL A O 1
ATOM 1361 N N . ARG A 1 173 ? -4.931 4.598 -7.995 1.00 53.97 173 ARG A N 1
ATOM 1362 C CA . ARG A 1 173 ? -3.459 4.503 -8.075 1.00 53.97 173 ARG A CA 1
ATOM 1363 C C . ARG A 1 173 ? -2.865 3.568 -7.021 1.00 53.97 173 ARG A C 1
ATOM 1365 O O . ARG A 1 173 ? -3.122 3.727 -5.833 1.00 53.97 173 ARG A O 1
ATOM 1372 N N . LYS A 1 174 ? -1.994 2.653 -7.453 1.00 61.62 174 LYS A N 1
ATOM 1373 C CA . LYS A 1 174 ? -1.251 1.706 -6.608 1.00 61.62 174 LYS A CA 1
ATOM 1374 C C . LYS A 1 174 ? 0.205 1.631 -7.052 1.00 61.62 174 LYS A C 1
ATOM 1376 O O . LYS A 1 174 ? 0.486 1.422 -8.225 1.00 61.62 174 LYS A O 1
ATOM 1381 N N . ALA A 1 175 ? 1.141 1.776 -6.122 1.00 55.19 175 ALA A N 1
ATOM 1382 C CA . ALA A 1 175 ? 2.563 1.759 -6.446 1.00 55.19 175 ALA A CA 1
ATOM 1383 C C . ALA A 1 175 ? 3.134 0.347 -6.251 1.00 55.19 175 ALA A C 1
ATOM 1385 O O . ALA A 1 175 ? 3.346 -0.103 -5.129 1.00 55.19 175 ALA A O 1
ATOM 1386 N N . ILE A 1 176 ? 3.421 -0.369 -7.334 1.00 57.12 176 ILE A N 1
ATOM 1387 C CA . ILE A 1 176 ? 4.103 -1.663 -7.248 1.00 57.12 176 ILE A CA 1
ATOM 1388 C C . ILE A 1 176 ? 5.607 -1.430 -7.364 1.00 57.12 176 ILE A C 1
ATOM 1390 O O . ILE A 1 176 ? 6.108 -0.946 -8.373 1.00 57.12 176 ILE A O 1
ATOM 1394 N N . ARG A 1 177 ? 6.375 -1.763 -6.332 1.00 59.56 177 ARG A N 1
ATOM 1395 C CA . ARG A 1 177 ? 7.826 -1.554 -6.344 1.00 59.56 177 ARG A CA 1
ATOM 1396 C C . ARG A 1 177 ? 8.560 -2.886 -6.327 1.00 59.56 177 ARG A C 1
ATOM 1398 O O . ARG A 1 177 ? 8.126 -3.868 -5.740 1.00 59.56 177 ARG A O 1
ATOM 1405 N N . PHE A 1 178 ? 9.686 -2.929 -7.016 1.00 53.91 178 PHE A N 1
ATOM 1406 C CA . PHE A 1 178 ? 10.527 -4.109 -7.115 1.00 53.91 178 PHE A CA 1
ATOM 1407 C C . PHE A 1 178 ? 11.920 -3.710 -6.674 1.00 53.91 178 PHE A C 1
ATOM 1409 O O . PHE A 1 178 ? 12.603 -2.905 -7.304 1.00 53.91 178 PHE A O 1
ATOM 1416 N N . THR A 1 179 ? 12.371 -4.299 -5.585 1.00 49.47 179 THR A N 1
ATOM 1417 C CA . THR A 1 179 ? 13.715 -4.049 -5.103 1.00 49.47 179 THR A CA 1
ATOM 1418 C C . THR A 1 179 ? 14.608 -5.173 -5.608 1.00 49.47 179 THR A C 1
ATOM 1420 O O . THR A 1 179 ? 14.522 -6.336 -5.198 1.00 49.47 179 THR A O 1
ATOM 1423 N N . HIS A 1 180 ? 15.467 -4.829 -6.560 1.00 46.75 180 HIS A N 1
ATOM 1424 C CA . HIS A 1 180 ? 16.515 -5.722 -7.018 1.00 46.75 180 HIS A CA 1
ATOM 1425 C C . HIS A 1 180 ? 17.697 -5.657 -6.035 1.00 46.75 180 HIS A C 1
ATOM 1427 O O . HIS A 1 180 ? 18.042 -4.591 -5.555 1.00 46.75 180 HIS A O 1
ATOM 1433 N N . CYS A 1 181 ? 18.343 -6.781 -5.724 1.00 36.62 181 CYS A N 1
ATOM 1434 C CA . CYS A 1 181 ? 19.637 -6.756 -5.038 1.00 36.62 181 CYS A CA 1
ATOM 1435 C C . CYS A 1 181 ? 20.539 -7.775 -5.720 1.00 36.62 181 CYS A C 1
ATOM 1437 O O . CYS A 1 181 ? 20.546 -8.954 -5.372 1.00 36.62 181 CYS A O 1
ATOM 1439 N N . GLY A 1 182 ? 21.277 -7.314 -6.720 1.00 32.31 182 GLY A N 1
ATOM 1440 C CA . GLY A 1 182 ? 22.364 -8.050 -7.342 1.00 32.31 182 GLY A CA 1
ATOM 1441 C C . GLY A 1 182 ? 23.676 -7.383 -6.966 1.00 32.31 182 GLY A C 1
ATOM 1442 O O . GLY A 1 182 ? 23.968 -6.334 -7.518 1.00 32.31 182 GLY A O 1
ATOM 1443 N N . LEU A 1 183 ? 24.395 -8.020 -6.032 1.00 28.83 183 LEU A N 1
ATOM 1444 C CA . LEU A 1 183 ? 25.787 -7.805 -5.598 1.00 28.83 183 LEU A CA 1
ATOM 1445 C C . LEU A 1 183 ? 26.202 -6.372 -5.195 1.00 28.83 183 LEU A C 1
ATOM 1447 O O . LEU A 1 183 ? 25.851 -5.375 -5.815 1.00 28.83 183 LEU A O 1
ATOM 1451 N N . LYS A 1 184 ? 27.012 -6.274 -4.129 1.00 31.44 184 LYS A N 1
ATOM 1452 C CA . LYS A 1 184 ? 27.742 -5.045 -3.785 1.00 31.44 184 LYS A CA 1
ATOM 1453 C C . LYS A 1 184 ? 28.463 -4.564 -5.044 1.00 31.44 184 LYS A C 1
ATOM 1455 O O . LYS A 1 184 ? 29.337 -5.262 -5.552 1.00 31.44 184 LYS A O 1
ATOM 1460 N N . ALA A 1 185 ? 28.095 -3.383 -5.530 1.00 35.66 185 ALA A N 1
ATOM 1461 C CA . ALA A 1 185 ? 28.812 -2.673 -6.573 1.00 35.66 185 ALA A CA 1
ATOM 1462 C C . ALA A 1 185 ? 30.164 -2.205 -6.012 1.00 35.66 185 ALA A C 1
ATOM 1464 O O . ALA A 1 185 ? 30.349 -1.035 -5.714 1.00 35.66 185 ALA A O 1
ATOM 1465 N N . SER A 1 186 ? 31.104 -3.124 -5.797 1.00 32.16 186 SER A N 1
ATOM 1466 C CA . SER A 1 186 ? 32.489 -2.761 -5.491 1.00 32.16 186 SER A CA 1
ATOM 1467 C C . SER A 1 186 ? 33.345 -2.631 -6.753 1.00 32.16 186 SER A C 1
ATOM 1469 O O . SER A 1 186 ? 34.537 -2.395 -6.631 1.00 32.16 186 SER A O 1
ATOM 1471 N N . SER A 1 187 ? 32.778 -2.776 -7.960 1.00 36.97 187 SER A N 1
ATOM 1472 C CA . SER A 1 187 ? 33.542 -2.679 -9.213 1.00 36.97 187 SER A CA 1
ATOM 1473 C C . SER A 1 187 ? 32.638 -2.665 -10.460 1.00 36.97 187 SER A C 1
ATOM 1475 O O . SER A 1 187 ? 32.714 -3.585 -11.270 1.00 36.97 187 SER A O 1
ATOM 1477 N N . MET A 1 188 ? 31.752 -1.681 -10.659 1.00 39.78 188 MET A N 1
ATOM 1478 C CA . MET A 1 188 ? 31.124 -1.516 -11.985 1.00 39.78 188 MET A CA 1
ATOM 1479 C C . MET A 1 188 ? 30.974 -0.052 -12.391 1.00 39.78 188 MET A C 1
ATOM 1481 O O . MET A 1 188 ? 30.450 0.771 -11.645 1.00 39.78 188 MET A O 1
ATOM 1485 N N . ASP A 1 189 ? 31.472 0.222 -13.596 1.00 35.50 189 ASP A N 1
ATOM 1486 C CA . ASP A 1 189 ? 31.623 1.526 -14.223 1.00 35.50 189 ASP A CA 1
ATOM 1487 C C . ASP A 1 189 ? 30.287 2.278 -14.382 1.00 35.50 189 ASP A C 1
ATOM 1489 O O . ASP A 1 189 ? 29.225 1.727 -14.681 1.00 35.50 189 ASP A O 1
ATOM 1493 N N . SER A 1 190 ? 30.363 3.584 -14.169 1.00 43.03 190 SER A N 1
ATOM 1494 C CA . SER A 1 190 ? 29.259 4.522 -13.954 1.00 43.03 190 SER A CA 1
ATOM 1495 C C . SER A 1 190 ? 28.429 4.852 -15.204 1.00 43.03 190 SER A C 1
ATOM 1497 O O . SER A 1 190 ? 27.437 5.574 -15.095 1.00 43.03 190 SER A O 1
ATOM 1499 N N . ARG A 1 191 ? 28.786 4.335 -16.391 1.00 38.34 191 ARG A N 1
ATOM 1500 C CA . ARG A 1 191 ? 28.294 4.887 -17.670 1.00 38.34 191 ARG A CA 1
ATOM 1501 C C . ARG A 1 191 ? 27.259 4.063 -18.437 1.00 38.34 191 ARG A C 1
ATOM 1503 O O . ARG A 1 191 ? 26.604 4.634 -19.298 1.00 38.34 191 ARG A O 1
ATOM 1510 N N . GLN A 1 192 ? 27.011 2.793 -18.111 1.00 44.91 192 GLN A N 1
ATOM 1511 C CA . GLN A 1 192 ? 25.963 1.985 -18.767 1.00 44.91 192 GLN A CA 1
ATOM 1512 C C . GLN A 1 192 ? 25.454 0.880 -17.832 1.00 44.91 192 GLN A C 1
ATOM 1514 O O . GLN A 1 192 ? 25.864 -0.275 -17.901 1.00 44.91 192 GLN A O 1
ATOM 1519 N N . ARG A 1 193 ? 24.527 1.209 -16.926 1.00 55.38 193 ARG A N 1
ATOM 1520 C CA . ARG A 1 193 ? 23.891 0.170 -16.105 1.00 55.38 193 ARG A CA 1
ATOM 1521 C C . ARG A 1 193 ? 22.757 -0.490 -16.893 1.00 55.38 193 ARG A C 1
ATOM 1523 O O . ARG A 1 193 ? 21.635 0.018 -16.878 1.00 55.38 193 ARG A O 1
ATOM 1530 N N . ILE A 1 194 ? 23.038 -1.610 -17.549 1.00 64.06 194 ILE A N 1
ATOM 1531 C CA . ILE A 1 194 ? 22.056 -2.469 -18.234 1.00 64.06 194 ILE A CA 1
ATOM 1532 C C . ILE A 1 194 ? 20.877 -2.781 -17.286 1.00 64.06 194 ILE A C 1
ATOM 1534 O O . ILE A 1 194 ? 21.083 -3.045 -16.098 1.00 64.06 194 ILE A O 1
ATOM 1538 N N . ILE A 1 195 ? 19.634 -2.692 -17.779 1.00 68.31 195 ILE A N 1
ATOM 1539 C CA . ILE A 1 195 ? 18.442 -3.095 -17.014 1.00 68.31 195 ILE A CA 1
ATOM 1540 C C . ILE A 1 195 ? 18.451 -4.631 -16.917 1.00 68.31 195 ILE A C 1
ATOM 1542 O O . ILE A 1 195 ? 18.529 -5.282 -17.959 1.00 68.31 195 ILE A O 1
ATOM 1546 N N . PRO A 1 196 ? 18.364 -5.231 -15.713 1.00 71.50 196 PRO A N 1
ATOM 1547 C CA . PRO A 1 196 ? 18.328 -6.679 -15.560 1.00 71.50 196 PRO A CA 1
ATOM 1548 C C . PRO A 1 196 ? 17.206 -7.309 -16.386 1.00 71.50 196 PRO A C 1
ATOM 1550 O O . PRO A 1 196 ? 16.080 -6.809 -16.409 1.00 71.50 196 PRO A O 1
ATOM 1553 N N . THR A 1 197 ? 17.489 -8.450 -17.010 1.00 71.56 197 THR A N 1
ATOM 1554 C CA . THR A 1 197 ? 16.532 -9.193 -17.849 1.00 71.56 197 THR A CA 1
ATOM 1555 C C . THR A 1 197 ? 15.242 -9.535 -17.100 1.00 71.56 197 THR A C 1
ATOM 1557 O O . THR A 1 197 ? 14.152 -9.448 -17.667 1.00 71.56 197 THR A O 1
ATOM 1560 N N . CYS A 1 198 ? 15.335 -9.836 -15.800 1.00 71.88 198 CYS A N 1
ATOM 1561 C CA . CYS A 1 198 ? 14.176 -10.087 -14.944 1.00 71.88 198 CYS A CA 1
ATOM 1562 C C . CYS A 1 198 ? 13.247 -8.864 -14.819 1.00 71.88 198 CYS A C 1
ATOM 1564 O O . CYS A 1 198 ? 12.028 -9.024 -14.784 1.00 71.88 198 CYS A O 1
ATOM 1566 N N . VAL A 1 199 ? 13.794 -7.643 -14.818 1.00 74.94 199 VAL A N 1
ATOM 1567 C CA . VAL A 1 199 ? 13.019 -6.393 -14.756 1.00 74.94 199 VAL A CA 1
ATOM 1568 C C . VAL A 1 199 ? 12.321 -6.131 -16.088 1.00 74.94 199 VAL A C 1
ATOM 1570 O O . VAL A 1 199 ? 11.122 -5.866 -16.084 1.00 74.94 199 VAL A O 1
ATOM 1573 N N . VAL A 1 200 ? 13.025 -6.295 -17.214 1.00 74.88 200 VAL A N 1
ATOM 1574 C CA . VAL A 1 200 ? 12.441 -6.171 -18.568 1.00 74.88 200 VAL A CA 1
ATOM 1575 C C . VAL A 1 200 ? 11.295 -7.170 -18.764 1.00 74.88 200 VAL A C 1
ATOM 1577 O O . VAL A 1 200 ? 10.242 -6.848 -19.315 1.00 74.88 200 VAL A O 1
ATOM 1580 N N . ARG A 1 201 ? 11.460 -8.400 -18.267 1.00 76.62 201 ARG A N 1
ATOM 1581 C CA . ARG A 1 201 ? 10.413 -9.424 -18.320 1.00 76.62 201 ARG A CA 1
ATOM 1582 C C . ARG A 1 201 ? 9.190 -9.041 -17.486 1.00 76.62 201 ARG A C 1
ATOM 1584 O O . ARG A 1 201 ? 8.068 -9.207 -17.959 1.00 76.62 201 ARG A O 1
ATOM 1591 N N . ILE A 1 202 ? 9.392 -8.538 -16.267 1.00 79.56 202 ILE A N 1
ATOM 1592 C CA . ILE A 1 202 ? 8.305 -8.055 -15.404 1.00 79.56 202 ILE A CA 1
ATOM 1593 C C . ILE A 1 202 ? 7.569 -6.890 -16.063 1.00 79.56 202 ILE A C 1
ATOM 1595 O O . ILE A 1 202 ? 6.343 -6.902 -16.089 1.00 79.56 202 ILE A O 1
ATOM 1599 N N . GLU A 1 203 ? 8.295 -5.931 -16.635 1.00 77.81 203 GLU A N 1
ATOM 1600 C CA . GLU A 1 203 ? 7.722 -4.811 -17.383 1.00 77.81 203 GLU A CA 1
ATOM 1601 C C . GLU A 1 203 ? 6.827 -5.303 -18.527 1.00 77.81 203 GLU A C 1
ATOM 1603 O O . GLU A 1 203 ? 5.661 -4.920 -18.604 1.00 77.81 203 GLU A O 1
ATOM 1608 N N . SER A 1 204 ? 7.321 -6.234 -19.351 1.00 76.19 204 SER A N 1
ATOM 1609 C CA . SER A 1 204 ? 6.544 -6.823 -20.450 1.00 76.19 204 SER A CA 1
ATOM 1610 C C . SER A 1 204 ? 5.285 -7.547 -19.961 1.00 76.19 204 SER A C 1
ATOM 1612 O O . SER A 1 204 ? 4.219 -7.434 -20.570 1.00 76.19 204 SER A O 1
ATOM 1614 N N . ILE A 1 205 ? 5.378 -8.283 -18.849 1.00 81.75 205 ILE A N 1
ATOM 1615 C CA . ILE A 1 205 ? 4.227 -8.982 -18.267 1.00 81.75 205 ILE A CA 1
ATOM 1616 C C . ILE A 1 205 ? 3.212 -7.988 -17.703 1.00 81.75 205 ILE A C 1
ATOM 1618 O O . ILE A 1 205 ? 2.019 -8.157 -17.941 1.00 81.75 205 ILE A O 1
ATOM 1622 N N . LEU A 1 206 ? 3.660 -6.950 -16.993 1.00 79.50 206 LEU A N 1
ATOM 1623 C CA . LEU A 1 206 ? 2.792 -5.894 -16.472 1.00 79.50 206 LEU A CA 1
ATOM 1624 C C . LEU A 1 206 ? 2.077 -5.160 -17.607 1.00 79.50 206 LEU A C 1
ATOM 1626 O O . LEU A 1 206 ? 0.863 -4.985 -17.533 1.00 79.50 206 LEU A O 1
ATOM 1630 N N . ALA A 1 207 ? 2.795 -4.796 -18.673 1.00 74.94 207 ALA A N 1
ATOM 1631 C CA . ALA A 1 207 ? 2.219 -4.149 -19.848 1.00 74.94 207 ALA A CA 1
ATOM 1632 C C . ALA A 1 207 ? 1.135 -5.026 -20.497 1.00 74.94 207 ALA A C 1
ATOM 1634 O O . ALA A 1 207 ? 0.013 -4.570 -20.715 1.00 74.94 207 ALA A O 1
ATOM 1635 N N . LYS A 1 208 ? 1.424 -6.316 -20.719 1.00 77.31 208 LYS A N 1
ATOM 1636 C CA . LYS A 1 208 ? 0.444 -7.275 -21.255 1.00 77.31 208 LYS A CA 1
ATOM 1637 C C . LYS A 1 208 ? -0.745 -7.473 -20.319 1.00 77.31 208 LYS A C 1
ATOM 1639 O O . LYS A 1 208 ? -1.879 -7.485 -20.781 1.00 77.31 208 LYS A O 1
ATOM 1644 N N . TRP A 1 209 ? -0.514 -7.617 -19.015 1.00 81.06 209 TRP A N 1
ATOM 1645 C CA . TRP A 1 209 ? -1.583 -7.805 -18.031 1.00 81.06 209 TRP A CA 1
ATOM 1646 C C . TRP A 1 209 ? -2.522 -6.595 -17.984 1.00 81.06 209 TRP A C 1
ATOM 1648 O O . TRP A 1 209 ? -3.740 -6.763 -17.988 1.00 81.06 209 TRP A O 1
ATOM 1658 N N . LEU A 1 210 ? -1.969 -5.379 -18.031 1.00 75.81 210 LEU A N 1
ATOM 1659 C CA . LEU A 1 210 ? -2.753 -4.146 -18.111 1.00 75.81 210 LEU A CA 1
ATOM 1660 C C . LEU A 1 210 ? -3.525 -4.027 -19.431 1.00 75.81 210 LEU A C 1
ATOM 1662 O O . LEU A 1 210 ? -4.654 -3.548 -19.411 1.00 75.81 210 LEU A O 1
ATOM 1666 N N . ALA A 1 211 ? -2.955 -4.484 -20.550 1.00 70.88 211 ALA A N 1
ATOM 1667 C CA . ALA A 1 211 ? -3.620 -4.480 -21.855 1.00 70.88 211 ALA A CA 1
ATOM 1668 C C . ALA A 1 211 ? -4.750 -5.523 -21.966 1.00 70.88 211 ALA A C 1
ATOM 1670 O O . ALA A 1 211 ? -5.769 -5.262 -22.600 1.00 70.88 211 ALA A O 1
ATOM 1671 N N . MET A 1 212 ? -4.587 -6.699 -21.349 1.00 71.62 212 MET A N 1
ATOM 1672 C CA . MET A 1 212 ? -5.614 -7.752 -21.310 1.00 71.62 212 MET A CA 1
ATOM 1673 C C . MET A 1 212 ? -6.752 -7.420 -20.337 1.00 71.62 212 MET A C 1
ATOM 1675 O O . MET A 1 212 ? -7.898 -7.831 -20.531 1.00 71.62 212 MET A O 1
ATOM 1679 N N . GLY A 1 213 ? -6.436 -6.715 -19.251 1.00 60.19 213 GLY A N 1
ATOM 1680 C CA . GLY A 1 213 ? -7.400 -6.339 -18.233 1.00 60.19 213 GLY A CA 1
ATOM 1681 C C . GLY A 1 213 ? -8.319 -5.209 -18.697 1.00 60.19 213 GLY A C 1
ATOM 1682 O O . GLY A 1 213 ? -7.885 -4.238 -19.305 1.00 60.19 213 GLY A O 1
ATOM 1683 N N . ARG A 1 214 ? -9.600 -5.253 -18.303 1.00 54.66 214 ARG A N 1
ATOM 1684 C CA . ARG A 1 214 ? -10.505 -4.079 -18.314 1.00 54.66 214 ARG A CA 1
ATOM 1685 C C . ARG A 1 214 ? -10.085 -3.042 -17.243 1.00 54.66 214 ARG A C 1
ATOM 1687 O O . ARG A 1 214 ? -10.915 -2.580 -16.463 1.00 54.66 214 ARG A O 1
ATOM 1694 N N . CYS A 1 215 ? -8.788 -2.773 -17.115 1.00 52.84 215 CYS A N 1
ATOM 1695 C CA . CYS A 1 215 ? -8.143 -2.017 -16.042 1.00 52.84 215 CYS A CA 1
ATOM 1696 C C . CYS 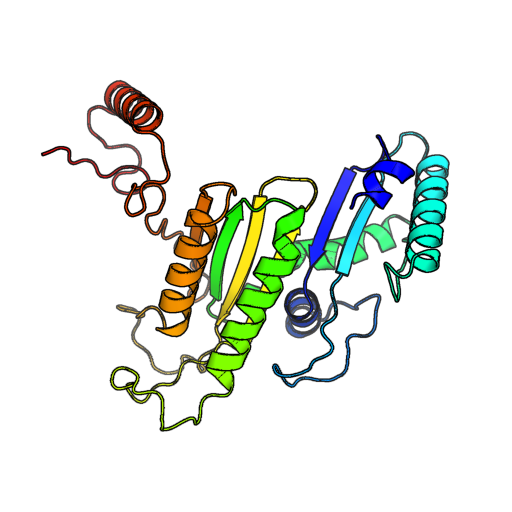A 1 215 ? -7.600 -0.688 -16.570 1.00 52.84 215 CYS A C 1
ATOM 1698 O O . CYS A 1 215 ? -7.476 -0.496 -17.775 1.00 52.84 215 CYS A O 1
ATOM 1700 N N . GLY A 1 216 ? -7.256 0.230 -15.663 1.00 52.69 216 GLY A N 1
ATOM 1701 C CA . GLY A 1 216 ? -6.637 1.501 -16.027 1.00 52.69 216 GLY A CA 1
ATOM 1702 C C . GLY A 1 216 ? -5.368 1.298 -16.857 1.00 52.69 216 GLY A C 1
ATOM 1703 O O . GLY A 1 216 ? -4.526 0.464 -16.544 1.00 52.69 216 GLY A O 1
ATOM 1704 N N . LYS A 1 217 ? -5.232 2.090 -17.916 1.00 60.22 217 LYS A N 1
ATOM 1705 C CA . LYS A 1 217 ? -4.171 1.984 -18.920 1.00 60.22 217 LYS A CA 1
ATOM 1706 C C . LYS A 1 217 ? -2.889 2.739 -18.531 1.00 60.22 217 LYS A C 1
ATOM 1708 O O . LYS A 1 217 ? -2.289 3.412 -19.359 1.00 60.22 217 LYS A O 1
ATOM 1713 N N . PHE A 1 218 ? -2.509 2.699 -17.252 1.00 58.75 218 PHE A N 1
ATOM 1714 C CA . PHE A 1 218 ? -1.375 3.469 -16.731 1.00 58.75 218 PHE A CA 1
ATOM 1715 C C . PHE A 1 218 ? -0.323 2.560 -16.097 1.00 58.75 218 PHE A C 1
ATOM 1717 O O . PHE A 1 218 ? -0.607 1.852 -15.125 1.00 58.75 218 PHE A O 1
ATOM 1724 N N . LEU A 1 219 ? 0.893 2.652 -16.631 1.00 61.06 219 LEU A N 1
ATOM 1725 C CA . LEU A 1 219 ? 2.105 2.000 -16.154 1.00 61.06 219 LEU A CA 1
ATOM 1726 C C . LEU A 1 219 ? 3.233 3.035 -16.194 1.00 61.06 219 LEU A C 1
ATOM 1728 O O . LEU A 1 219 ? 3.695 3.414 -17.263 1.00 61.06 219 LEU A O 1
ATOM 1732 N N . GLY A 1 220 ? 3.651 3.524 -15.032 1.00 56.25 220 GLY A N 1
ATOM 1733 C CA . GLY A 1 220 ? 4.840 4.360 -14.895 1.00 56.25 220 GLY A CA 1
ATOM 1734 C C . GLY A 1 220 ? 6.026 3.510 -14.463 1.00 56.25 220 GLY A C 1
ATOM 1735 O O . GLY A 1 220 ? 5.883 2.728 -13.535 1.00 56.25 220 GLY A O 1
ATOM 1736 N N . PHE A 1 221 ? 7.194 3.677 -15.074 1.00 60.09 221 PHE A N 1
ATOM 1737 C CA . PHE A 1 221 ? 8.439 3.043 -14.633 1.00 60.09 221 PHE A CA 1
ATOM 1738 C C . PHE A 1 221 ? 9.395 4.093 -14.066 1.00 60.09 221 PHE A C 1
ATOM 1740 O O . PHE A 1 221 ? 9.382 5.242 -14.497 1.00 60.09 221 PHE A O 1
ATOM 1747 N N . CYS A 1 222 ? 10.192 3.732 -13.065 1.00 56.75 222 CYS A N 1
ATOM 1748 C CA . CYS A 1 222 ? 11.234 4.571 -12.478 1.00 56.75 222 CYS A CA 1
ATOM 1749 C C . CYS A 1 222 ? 12.395 3.694 -12.004 1.00 56.75 222 CYS A C 1
ATOM 1751 O O . CYS A 1 222 ? 12.185 2.588 -11.501 1.00 56.75 222 CYS A O 1
ATOM 1753 N N . ARG A 1 223 ? 13.616 4.222 -12.081 1.00 59.50 223 ARG A N 1
ATOM 1754 C CA . ARG A 1 223 ? 14.826 3.559 -11.595 1.00 59.50 223 ARG A CA 1
ATOM 1755 C C . ARG A 1 223 ? 15.503 4.408 -10.525 1.00 59.50 223 ARG A C 1
ATOM 1757 O O . ARG A 1 223 ? 15.548 5.630 -10.634 1.00 59.50 223 ARG A O 1
ATOM 1764 N N . ASN A 1 224 ? 16.078 3.755 -9.521 1.00 56.38 224 ASN A N 1
ATOM 1765 C CA . ASN A 1 224 ? 17.031 4.387 -8.618 1.00 56.38 224 ASN A CA 1
ATOM 1766 C C . ASN A 1 224 ? 18.375 3.652 -8.677 1.00 56.38 224 ASN A C 1
ATOM 1768 O O . ASN A 1 224 ? 18.434 2.428 -8.540 1.00 56.38 224 ASN A O 1
ATOM 1772 N N . SER A 1 225 ? 19.446 4.412 -8.891 1.00 52.38 225 SER A N 1
ATOM 1773 C CA . SER A 1 225 ? 20.827 3.952 -8.767 1.00 52.38 225 SER A CA 1
ATOM 1774 C C . SER A 1 225 ? 21.586 4.910 -7.850 1.00 52.38 225 SER A C 1
ATOM 1776 O O . SER A 1 225 ? 21.746 6.076 -8.206 1.00 52.38 225 SER A O 1
ATOM 1778 N N . GLU A 1 226 ? 22.041 4.420 -6.690 1.00 48.06 226 GLU A N 1
ATOM 1779 C CA . GLU A 1 226 ? 22.909 5.157 -5.748 1.00 48.06 226 GLU A CA 1
ATOM 1780 C C . GLU A 1 226 ? 22.381 6.546 -5.354 1.00 48.06 226 GLU A C 1
ATOM 1782 O O . GLU A 1 226 ? 23.083 7.548 -5.417 1.00 48.06 226 GLU A O 1
ATOM 1787 N N . GLY A 1 227 ? 21.104 6.629 -4.968 1.00 42.41 227 GLY A N 1
ATOM 1788 C CA . GLY A 1 227 ? 20.527 7.873 -4.442 1.00 42.41 227 GLY A CA 1
ATOM 1789 C C . GLY A 1 227 ? 20.170 8.912 -5.507 1.00 42.41 227 GLY A C 1
ATOM 1790 O O . GLY A 1 227 ? 19.499 9.891 -5.190 1.00 42.41 227 GLY A O 1
ATOM 1791 N N . THR A 1 228 ? 20.505 8.669 -6.775 1.00 37.62 228 THR A N 1
ATOM 1792 C CA . THR A 1 228 ? 20.025 9.484 -7.893 1.00 37.62 228 THR A CA 1
ATOM 1793 C C . THR A 1 228 ? 18.769 8.827 -8.464 1.00 37.62 228 THR A C 1
ATOM 1795 O O . THR A 1 228 ? 18.838 7.813 -9.168 1.00 37.62 228 THR A O 1
ATOM 1798 N N . GLU A 1 229 ? 17.592 9.378 -8.142 1.00 41.53 229 GLU A N 1
ATOM 1799 C CA 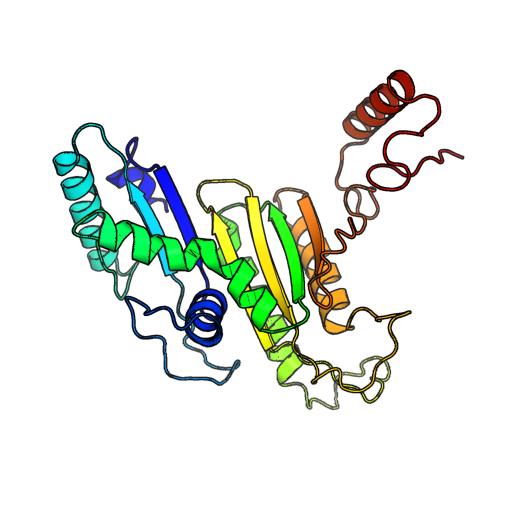. GLU A 1 229 ? 16.348 9.023 -8.834 1.00 41.53 229 GLU A CA 1
ATOM 1800 C C . GLU A 1 229 ? 16.410 9.579 -10.255 1.00 41.53 229 GLU A C 1
ATOM 1802 O O . GLU A 1 229 ? 16.007 10.706 -10.543 1.00 41.53 229 GLU A O 1
ATOM 1807 N N . THR A 1 230 ? 16.901 8.764 -11.181 1.00 41.19 230 THR A N 1
ATOM 1808 C CA . THR A 1 230 ? 16.614 9.000 -12.587 1.00 41.19 230 THR A CA 1
ATOM 1809 C C . THR A 1 230 ? 15.166 8.587 -12.801 1.00 41.19 230 THR A C 1
ATOM 1811 O O . THR A 1 230 ? 14.831 7.414 -12.985 1.00 41.19 230 THR A O 1
ATOM 1814 N N . ARG A 1 231 ? 14.268 9.578 -12.755 1.00 38.84 231 ARG A N 1
ATOM 1815 C CA . ARG A 1 231 ? 12.902 9.443 -13.266 1.00 38.84 231 ARG A CA 1
ATOM 1816 C C . ARG A 1 231 ? 12.988 9.255 -14.779 1.00 38.84 231 ARG A C 1
ATOM 1818 O O . ARG A 1 231 ? 12.716 10.166 -15.553 1.00 38.84 231 ARG A O 1
ATOM 1825 N N . GLY A 1 232 ? 13.410 8.070 -15.199 1.00 38.38 232 GLY A N 1
ATOM 1826 C CA . GLY A 1 232 ? 13.196 7.600 -16.546 1.00 38.38 232 GLY A CA 1
ATOM 1827 C C . GLY A 1 232 ? 11.706 7.380 -16.662 1.00 38.38 232 GLY A C 1
ATOM 1828 O O . GLY A 1 232 ? 11.220 6.346 -16.227 1.00 38.38 232 GLY A O 1
ATOM 1829 N N . ILE A 1 233 ? 10.982 8.356 -17.210 1.00 35.69 233 ILE A N 1
ATOM 1830 C CA . ILE A 1 233 ? 9.702 8.073 -17.851 1.00 35.69 233 ILE A CA 1
ATOM 1831 C C . ILE A 1 233 ? 10.070 7.153 -19.019 1.00 35.69 233 ILE A C 1
ATOM 1833 O O . ILE A 1 233 ? 10.284 7.608 -20.138 1.00 35.69 233 ILE A O 1
ATOM 1837 N N . HIS A 1 234 ? 10.237 5.855 -18.762 1.00 39.22 234 HIS A N 1
ATOM 1838 C CA . HIS A 1 234 ? 10.171 4.877 -19.832 1.00 39.22 234 HIS A CA 1
ATOM 1839 C C . HIS A 1 234 ? 8.701 4.826 -20.234 1.00 39.22 234 HIS A C 1
ATOM 1841 O O . HIS A 1 234 ? 7.872 4.158 -19.628 1.00 39.22 234 HIS A O 1
ATOM 1847 N N . ARG A 1 235 ? 8.378 5.726 -21.161 1.00 38.44 235 ARG A N 1
ATOM 1848 C CA . ARG A 1 235 ? 7.744 5.379 -22.423 1.00 38.44 235 ARG A CA 1
ATOM 1849 C C . ARG A 1 235 ? 6.594 4.365 -22.322 1.00 38.44 235 ARG A C 1
ATOM 1851 O O . ARG A 1 235 ? 6.641 3.282 -22.877 1.00 38.44 235 ARG A O 1
ATOM 1858 N N . LEU A 1 236 ? 5.534 4.781 -21.640 1.00 37.78 236 LEU A N 1
ATOM 1859 C CA . LEU A 1 236 ? 4.173 4.265 -21.835 1.00 37.78 236 LEU A CA 1
ATOM 1860 C C . LEU A 1 236 ? 3.140 5.386 -22.021 1.00 37.78 236 LEU A C 1
ATOM 1862 O O . LEU A 1 236 ? 2.016 5.118 -22.432 1.00 37.78 236 LEU A O 1
ATOM 1866 N N . ASP A 1 237 ? 3.545 6.644 -21.802 1.00 40.75 237 ASP A N 1
ATOM 1867 C CA . ASP A 1 237 ? 2.813 7.830 -22.272 1.00 40.75 237 ASP A CA 1
ATOM 1868 C C . ASP A 1 237 ? 3.076 8.119 -23.762 1.00 40.75 237 ASP A C 1
ATOM 1870 O O . ASP A 1 237 ? 2.302 8.826 -24.404 1.00 40.75 237 ASP A O 1
ATOM 1874 N N . ILE A 1 238 ? 4.134 7.530 -24.338 1.00 44.66 238 ILE A N 1
ATOM 1875 C CA . ILE A 1 238 ? 4.188 7.320 -25.784 1.00 44.66 238 ILE A CA 1
ATOM 1876 C C . ILE A 1 238 ? 3.515 5.982 -26.010 1.00 44.66 238 ILE A C 1
ATOM 1878 O O . ILE A 1 238 ? 3.895 4.983 -25.410 1.00 44.66 238 ILE A O 1
ATOM 1882 N N . ASP A 1 239 ? 2.512 6.016 -26.859 1.00 46.84 239 ASP A N 1
ATOM 1883 C CA . ASP A 1 239 ? 1.593 4.971 -27.273 1.00 46.84 239 ASP A CA 1
ATOM 1884 C C . ASP A 1 239 ? 2.231 3.686 -27.860 1.00 46.84 239 ASP A C 1
ATOM 1886 O O . ASP A 1 239 ? 1.633 3.048 -28.718 1.00 46.84 239 ASP A O 1
ATOM 1890 N N . GLU A 1 240 ? 3.426 3.265 -27.419 1.00 41.44 240 GLU A N 1
ATOM 1891 C CA . GLU A 1 240 ? 4.095 2.014 -27.826 1.00 41.44 240 GLU A CA 1
ATOM 1892 C C . GLU A 1 240 ? 3.197 0.778 -27.610 1.00 41.44 240 GLU A C 1
ATOM 1894 O O . GLU A 1 240 ? 3.427 -0.263 -28.219 1.00 41.44 240 GLU A O 1
ATOM 1899 N N . TYR A 1 241 ? 2.134 0.910 -26.804 1.00 46.69 241 TYR A N 1
ATOM 1900 C CA . TYR A 1 241 ? 1.153 -0.138 -26.519 1.00 46.69 241 TYR A CA 1
ATOM 1901 C C . TYR A 1 241 ? -0.314 0.236 -26.830 1.00 46.69 241 TYR A C 1
ATOM 1903 O O . TYR A 1 241 ? -1.210 -0.512 -26.435 1.00 46.69 241 TYR A O 1
ATOM 1911 N N . GLY A 1 242 ? -0.610 1.356 -27.507 1.00 52.47 242 GLY A N 1
ATOM 1912 C CA . GLY A 1 242 ? -1.997 1.683 -27.906 1.00 52.47 242 GLY A CA 1
ATOM 1913 C C . GLY A 1 242 ? -2.923 2.092 -26.744 1.00 52.47 242 GLY A C 1
ATOM 1914 O O . GLY A 1 242 ? -4.126 1.796 -26.743 1.00 52.47 242 GLY A O 1
ATOM 1915 N N . LEU A 1 243 ? -2.373 2.665 -25.671 1.00 51.94 243 LEU A N 1
ATOM 1916 C CA . LEU A 1 243 ? -3.095 2.854 -24.414 1.00 51.94 243 LEU A CA 1
ATOM 1917 C C . LEU A 1 243 ? -3.932 4.147 -24.389 1.00 51.94 243 LEU A C 1
ATOM 1919 O O . LEU A 1 243 ? -5.047 4.131 -23.864 1.00 51.94 243 LEU A O 1
ATOM 1923 N N . GLN A 1 244 ? -3.491 5.250 -24.993 1.00 56.88 244 GLN A N 1
ATOM 1924 C CA . GLN A 1 244 ? -4.316 6.467 -25.064 1.00 56.88 244 GLN A CA 1
ATOM 1925 C C . GLN A 1 244 ? -5.251 6.449 -26.281 1.00 56.88 244 GLN A C 1
ATOM 1927 O O . GLN A 1 244 ? -4.959 5.823 -27.291 1.00 56.88 244 GLN A O 1
ATOM 1932 N N . SER A 1 245 ? -6.408 7.118 -26.195 1.00 59.94 245 SER A N 1
ATOM 1933 C CA . SER A 1 245 ? -7.239 7.332 -27.386 1.00 59.94 245 SER A CA 1
ATOM 1934 C C . SER A 1 245 ? -6.595 8.388 -28.289 1.00 59.94 245 SER A C 1
ATOM 1936 O O . SER A 1 245 ? -6.089 9.401 -27.799 1.00 59.94 245 SER A O 1
ATOM 1938 N N . ASN A 1 246 ? -6.664 8.177 -29.606 1.00 66.19 246 ASN A N 1
ATOM 1939 C CA . ASN A 1 246 ? -6.065 9.076 -30.601 1.00 66.19 246 ASN A CA 1
ATOM 1940 C C . ASN A 1 246 ? -6.513 10.539 -30.414 1.00 66.19 246 ASN A C 1
ATOM 1942 O O . ASN A 1 246 ? -5.677 11.436 -30.400 1.00 66.19 246 ASN A O 1
ATOM 1946 N N . ALA A 1 247 ? -7.798 10.775 -30.126 1.00 74.12 247 ALA A N 1
ATOM 1947 C CA . ALA A 1 247 ? -8.342 12.123 -29.928 1.00 74.12 247 ALA A CA 1
ATOM 1948 C C . ALA A 1 247 ? -7.777 12.854 -28.690 1.00 74.12 247 ALA A C 1
ATOM 1950 O O . ALA A 1 247 ? -7.495 14.050 -28.741 1.00 74.12 247 ALA A O 1
ATOM 1951 N N . ALA A 1 248 ? -7.585 12.151 -27.565 1.00 69.44 248 ALA A N 1
ATOM 1952 C CA . ALA A 1 248 ? -7.018 12.765 -26.361 1.00 69.44 248 ALA A CA 1
ATOM 1953 C C . ALA A 1 248 ? -5.543 13.140 -26.573 1.00 69.44 248 ALA A C 1
ATOM 1955 O O . ALA A 1 248 ? -5.091 14.193 -26.118 1.00 69.44 248 ALA A O 1
ATOM 1956 N N . ARG A 1 249 ? -4.811 12.293 -27.304 1.00 72.00 249 ARG A N 1
ATOM 1957 C CA . ARG A 1 249 ? -3.418 12.531 -27.685 1.00 72.00 249 ARG A CA 1
ATOM 1958 C C . ARG A 1 249 ? -3.286 13.725 -28.632 1.00 72.00 249 ARG A C 1
ATOM 1960 O O . ARG A 1 249 ? -2.428 14.576 -28.411 1.00 72.00 249 ARG A O 1
ATOM 1967 N N . GLU A 1 250 ? -4.140 13.820 -29.647 1.00 76.25 250 GLU A N 1
ATOM 1968 C CA . GLU A 1 250 ? -4.162 14.950 -30.586 1.00 76.25 250 GLU A CA 1
ATOM 1969 C C . GLU A 1 250 ? -4.395 16.285 -29.872 1.00 76.25 250 GLU A C 1
ATOM 1971 O O . GLU A 1 250 ? -3.660 17.244 -30.107 1.00 76.25 250 GLU A O 1
ATOM 1976 N N . LEU A 1 251 ? -5.343 16.333 -28.929 1.00 81.62 251 LEU A N 1
ATOM 1977 C CA . LEU A 1 251 ? -5.597 17.530 -28.127 1.00 81.62 251 LEU A CA 1
ATOM 1978 C C . LEU A 1 251 ? -4.380 17.934 -27.281 1.00 81.62 251 LEU A C 1
ATOM 1980 O O . LEU A 1 251 ? -4.021 19.109 -27.232 1.00 81.62 251 LEU A O 1
ATOM 1984 N N . GLN A 1 252 ? -3.721 16.974 -26.627 1.00 79.12 252 GLN A N 1
ATOM 1985 C CA . GLN A 1 252 ? -2.514 17.244 -25.838 1.00 79.12 252 GLN A CA 1
ATOM 1986 C C . GLN A 1 252 ? -1.369 17.791 -26.699 1.00 79.12 252 GLN A C 1
ATOM 1988 O O . GLN A 1 252 ? -0.698 18.742 -26.294 1.00 79.12 252 GLN A O 1
ATOM 1993 N N . LEU A 1 253 ? -1.169 17.233 -27.898 1.00 78.06 253 LEU A N 1
ATOM 1994 C CA . LEU A 1 253 ? -0.173 17.720 -28.855 1.00 78.06 253 LEU A CA 1
ATOM 1995 C C . LEU A 1 253 ? -0.513 19.128 -29.358 1.00 78.06 253 LEU A C 1
ATOM 1997 O O . LEU A 1 253 ? 0.377 19.976 -29.426 1.00 78.06 253 LEU A O 1
ATOM 2001 N N . ALA A 1 254 ? -1.787 19.406 -29.647 1.00 83.25 254 ALA A N 1
ATOM 2002 C CA . ALA A 1 254 ? -2.247 20.737 -30.040 1.00 83.25 254 ALA A CA 1
ATOM 2003 C C . ALA A 1 254 ? -1.998 21.774 -28.931 1.00 83.25 254 ALA A C 1
ATOM 2005 O O . ALA A 1 254 ? -1.435 22.837 -29.198 1.00 83.25 254 ALA A O 1
ATOM 2006 N N . LEU A 1 255 ? -2.326 21.440 -27.676 1.00 85.25 255 LEU A N 1
ATOM 2007 C CA . LEU A 1 255 ? -2.052 22.289 -26.511 1.00 85.25 255 LEU A CA 1
ATOM 2008 C C . LEU A 1 255 ? -0.550 22.533 -26.326 1.00 85.25 255 LEU A C 1
ATOM 2010 O O . LEU A 1 255 ? -0.129 23.673 -26.132 1.00 85.25 255 LEU A O 1
ATOM 2014 N N . LYS A 1 256 ? 0.277 21.485 -26.436 1.00 80.19 256 LYS A N 1
ATOM 2015 C CA . LYS A 1 256 ? 1.735 21.614 -26.329 1.00 80.19 256 LYS A CA 1
ATOM 2016 C C . LYS A 1 256 ? 2.307 22.498 -27.434 1.00 80.19 256 LYS A C 1
ATOM 2018 O O . LYS A 1 256 ? 3.143 23.345 -27.138 1.00 80.19 256 LYS A O 1
ATOM 2023 N N . LYS A 1 257 ? 1.844 22.345 -28.676 1.00 83.88 257 LYS A N 1
ATOM 2024 C CA . LYS A 1 257 ? 2.284 23.167 -29.812 1.00 83.88 257 LYS A CA 1
ATOM 2025 C C . LYS A 1 257 ? 1.868 24.633 -29.657 1.00 83.88 257 LYS A C 1
ATOM 2027 O O . LYS A 1 257 ? 2.642 25.513 -30.015 1.00 83.88 257 LYS A O 1
ATOM 2032 N N . ALA A 1 258 ? 0.683 24.893 -29.103 1.00 89.00 258 ALA A N 1
ATOM 2033 C CA . ALA A 1 258 ? 0.209 26.250 -28.838 1.00 89.00 258 ALA A CA 1
ATOM 2034 C C . ALA A 1 258 ? 1.013 26.950 -27.727 1.00 89.00 258 ALA A C 1
ATOM 2036 O O . ALA A 1 258 ? 1.342 28.125 -27.856 1.00 89.00 258 ALA A O 1
ATOM 2037 N N . TRP A 1 259 ? 1.333 26.240 -26.641 1.00 87.50 259 TRP A N 1
ATOM 2038 C CA . TRP A 1 259 ? 2.007 26.818 -25.468 1.00 87.50 259 TRP A CA 1
ATOM 2039 C C . TRP A 1 259 ? 3.537 26.783 -25.530 1.00 87.50 259 TRP A C 1
ATOM 2041 O O . TRP A 1 259 ? 4.198 27.581 -24.872 1.00 87.50 259 TRP A O 1
ATOM 2051 N N . ASP A 1 260 ? 4.117 25.858 -26.290 1.00 86.31 260 ASP A N 1
ATOM 2052 C CA . ASP A 1 260 ? 5.564 25.706 -26.448 1.00 86.31 260 ASP A CA 1
ATOM 2053 C C . ASP A 1 260 ? 5.925 25.402 -27.908 1.00 86.31 260 ASP A C 1
ATOM 2055 O O . ASP A 1 260 ? 6.402 24.307 -28.226 1.00 86.31 260 ASP A O 1
ATOM 2059 N N . PRO A 1 261 ? 5.707 26.361 -28.825 1.00 84.75 261 PRO A N 1
ATOM 2060 C CA . PRO A 1 261 ? 5.932 26.150 -30.254 1.00 84.75 261 PRO A CA 1
ATOM 2061 C C . PRO A 1 261 ? 7.396 25.836 -30.591 1.00 84.75 261 PRO A C 1
ATOM 2063 O O . PRO A 1 261 ? 7.668 25.221 -31.617 1.00 84.75 261 PRO A O 1
ATOM 2066 N N . LYS A 1 262 ? 8.340 26.241 -29.729 1.00 83.50 262 LYS A N 1
ATOM 2067 C CA . LYS A 1 262 ? 9.780 25.976 -29.881 1.00 83.50 262 LYS A CA 1
ATOM 2068 C C . LYS A 1 262 ? 10.244 24.701 -29.166 1.00 83.50 262 LYS A C 1
ATOM 2070 O O . LYS A 1 262 ? 11.414 24.351 -29.276 1.00 83.50 262 LYS A O 1
ATOM 2075 N N . GLY A 1 263 ? 9.364 24.028 -28.421 1.00 76.56 263 GLY A N 1
ATOM 2076 C CA . GLY A 1 263 ? 9.686 22.797 -27.696 1.00 76.56 263 GLY A CA 1
ATOM 2077 C C . GLY A 1 263 ? 10.752 22.951 -26.606 1.00 76.56 263 GLY A C 1
ATOM 2078 O O . GLY A 1 263 ? 11.416 21.974 -26.264 1.00 76.56 263 GLY A O 1
ATOM 2079 N N . ILE A 1 264 ? 10.949 24.159 -26.068 1.00 82.38 264 ILE A N 1
ATOM 2080 C CA . ILE A 1 264 ? 12.019 24.440 -25.098 1.00 82.38 264 ILE A CA 1
ATOM 2081 C C . ILE A 1 264 ? 11.646 23.997 -23.681 1.00 82.38 264 ILE A C 1
ATOM 2083 O O . ILE A 1 264 ? 12.522 23.745 -22.851 1.00 82.38 264 ILE A O 1
ATOM 2087 N N . MET A 1 265 ? 10.349 23.873 -23.385 1.00 75.25 265 MET A N 1
ATOM 2088 C CA . MET A 1 265 ? 9.885 23.443 -22.075 1.00 75.25 265 MET A CA 1
ATOM 2089 C C . MET A 1 265 ? 9.937 21.925 -21.978 1.00 75.25 265 MET A C 1
ATOM 2091 O O . MET A 1 265 ? 9.008 21.217 -22.385 1.00 75.25 265 MET A O 1
ATOM 2095 N N . ASN A 1 266 ? 11.004 21.452 -21.333 1.00 69.56 266 ASN A N 1
ATOM 2096 C CA . ASN A 1 266 ? 11.176 20.064 -20.925 1.00 69.56 266 ASN A CA 1
ATOM 2097 C C . ASN A 1 266 ? 11.145 19.076 -22.115 1.00 69.56 266 ASN A C 1
ATOM 2099 O O . ASN A 1 266 ? 10.308 18.161 -22.132 1.00 69.56 266 ASN A O 1
ATOM 2103 N N . PRO A 1 267 ? 12.027 19.264 -23.119 1.00 67.19 267 PRO A N 1
ATOM 2104 C CA . PRO A 1 267 ? 12.063 18.408 -24.295 1.00 67.19 267 PRO A CA 1
ATOM 2105 C C . PRO A 1 267 ? 12.346 16.945 -23.914 1.00 67.19 267 PRO A C 1
ATOM 2107 O O . PRO A 1 267 ? 12.963 16.658 -22.887 1.00 67.19 267 PRO A O 1
ATOM 2110 N N . TYR A 1 268 ? 11.871 16.012 -24.745 1.00 61.03 268 TYR A N 1
ATOM 2111 C CA . TYR A 1 268 ? 12.100 14.558 -24.634 1.00 61.03 268 TYR A CA 1
ATOM 2112 C C . TYR A 1 268 ? 11.436 13.813 -23.455 1.00 61.03 268 TYR A C 1
ATOM 2114 O O . TYR A 1 268 ? 11.688 12.620 -23.299 1.00 61.03 268 TYR A O 1
ATOM 2122 N N . LYS A 1 269 ? 10.586 14.454 -22.632 1.00 58.00 269 LYS A N 1
ATOM 2123 C CA . LYS A 1 269 ? 9.939 13.783 -21.479 1.00 58.00 269 LYS A CA 1
ATOM 2124 C C . LYS A 1 269 ? 8.553 13.187 -21.746 1.00 58.00 269 LYS A C 1
ATOM 2126 O O . LYS A 1 269 ? 8.340 12.031 -21.402 1.00 58.00 269 LYS A O 1
ATOM 2131 N N . THR A 1 270 ? 7.601 13.958 -22.276 1.00 52.91 270 THR A N 1
ATOM 2132 C CA . THR A 1 270 ? 6.182 13.535 -22.348 1.00 52.91 270 THR A CA 1
ATOM 2133 C C . THR A 1 270 ? 5.714 13.140 -23.741 1.00 52.91 270 THR A C 1
ATOM 2135 O O . THR A 1 270 ? 4.957 12.185 -23.868 1.00 52.91 270 THR A O 1
ATOM 2138 N N . TRP A 1 271 ? 6.175 13.821 -24.789 1.00 54.47 271 TRP A N 1
ATOM 2139 C CA . TRP A 1 271 ? 5.778 13.526 -26.165 1.00 54.47 271 TRP A CA 1
ATOM 2140 C C . TRP A 1 271 ? 7.012 13.516 -27.072 1.00 54.47 271 TRP A C 1
ATOM 2142 O O . TRP A 1 271 ? 7.891 14.368 -26.902 1.00 54.47 271 TRP A O 1
ATOM 2152 N N . PRO A 1 272 ? 7.119 12.572 -28.023 1.00 46.84 272 PRO A N 1
ATOM 2153 C CA . PRO A 1 272 ? 8.157 12.638 -29.036 1.00 46.84 272 PRO A CA 1
ATOM 2154 C C . PRO A 1 272 ? 7.869 13.860 -29.913 1.00 46.84 272 PRO A C 1
ATOM 2156 O O . PRO A 1 272 ? 6.777 14.000 -30.456 1.00 46.84 272 PRO A O 1
ATOM 2159 N N . PHE A 1 273 ? 8.842 14.761 -30.030 1.00 44.19 273 PHE A N 1
ATOM 2160 C CA . PHE A 1 273 ? 8.719 16.035 -30.753 1.00 44.19 273 PHE A CA 1
ATOM 2161 C C . PHE A 1 273 ? 8.738 15.896 -32.283 1.00 44.19 273 PHE A C 1
ATOM 2163 O O . PHE A 1 273 ? 9.001 16.867 -32.983 1.00 44.19 273 PHE A O 1
ATOM 2170 N N . ILE A 1 274 ? 8.484 14.705 -32.819 1.00 36.53 274 ILE A N 1
ATOM 2171 C CA . ILE A 1 274 ? 8.639 14.447 -34.247 1.00 36.53 274 ILE A CA 1
ATOM 2172 C C . ILE A 1 274 ? 7.410 13.681 -34.731 1.00 36.53 274 ILE A C 1
ATOM 2174 O O . ILE A 1 274 ? 7.311 12.465 -34.586 1.00 36.53 274 ILE A O 1
ATOM 2178 N N . SER A 1 275 ? 6.441 14.425 -35.261 1.00 35.88 275 SER A N 1
ATOM 2179 C CA . SER A 1 275 ? 5.669 13.954 -36.408 1.00 35.88 275 SER A CA 1
ATOM 2180 C C . SER A 1 275 ? 6.566 14.100 -37.636 1.00 35.88 275 SER A C 1
ATOM 2182 O O . SER A 1 275 ? 7.205 15.146 -37.752 1.00 35.88 275 SER A O 1
ATOM 2184 N N . ASN A 1 276 ? 6.617 13.052 -38.464 1.00 35.97 276 ASN A N 1
ATOM 2185 C CA . ASN A 1 276 ? 7.299 12.980 -39.764 1.00 35.97 276 ASN A CA 1
ATOM 2186 C C . ASN A 1 276 ? 7.408 14.314 -40.510 1.00 35.97 276 ASN A C 1
ATOM 2188 O O . ASN A 1 276 ? 6.379 15.027 -40.578 1.00 35.97 276 ASN A O 1
#

Secondary structure (DSSP, 8-state):
-HHHHHHTGGGEEEEEEEEHHHHHHHHHHH-PPPSSPPPS---TT-S---EEEEEEE--SSHHHHHHHHHHHHHHHHHTTS-S-----SSHHHHHHHHHHHHTHHHHHHHHS-EEEEEEE--GGGHHHHHHHHHHHHHHHHH---TTS--S---S----EEEEEEEEESSSSEEEEEEEE-----SS--TT--PPPHHHHHHHHHHHHHHHHTTS---EEEEEEETTEEE----SSSS-TTS-S-HHHHHHHHHHHHHH-TT--SSTTSSS-S---